Protein AF-0000000068683465 (afdb_homodimer)

InterPro domains:
  IPR002777 Prefoldin beta-like [PF01920] (22-127)
  IPR009053 Prefoldin [G3DSA:1.10.287.370] (13-127)
  IPR016661 Prefoldin, subunit 4 [PIRSF016477] (8-132)
  IPR016661 Prefoldin, subunit 4 [PTHR21100] (9-133)

Foldseek 3Di:
DPPPPPPPPPCPVPQDQDPVNVVLLVLLVVLLVVLVVLVVVLVVLVVVLVVLVVVLVVLVVVLVVCVVPPDDDDVVVVVVVSVVVNVVSVVVNVVSVVVSVVSVVSSVVSVVSNVVSVVVNCVRQPPVDDRDRPPD/DDPPPPCPVVCVVCLDDDPVLVVLLVVLVVLLVVLVVLVVVLVVLVVVLVVLVVVLVVLVVVVVVCVPPPDPDPVVVVVVVSVVVNVVSVVVNVVSVVVSVVSVVSSVVSVVSSVVSVVVNCVRQPPVDDRDNVPD

pLDDT: mean 81.42, std 19.18, range [23.55, 97.38]

Organism: Oncorhynchus mykiss (NCBI:txid8022)

Sequence (272 aa):
KMAAIVKKTVAVEDVNVTFEDQKKINTFARNTNRMTEFKDEIEGKKKSLQNLQDASDDLMMAEDDTLLVPYQIGDVFISHTQEETQEMLEAAKELLQQEIKDLEGKVSKIQHLLGDLKVQLYAKFGNNINLEADESKMAAIVKKTVAVEDVNVTFEDQKKINTFARNTNRMTEFKDEIEGKKKSLQNLQDASDDLMMAEDDTLLVPYQIGDVFISHTQEETQEMLEAAKELLQQEIKDLEGKVSKIQHLLGDLKVQLYAKFGNNINLEADES

Nearest PDB structures (foldseek):
  3na7-assembly1_A  TM=4.682E-01  e=5.750E-01  Helicobacter pylori NCTC 11638
  4a55-assembly1_B  TM=4.636E-01  e=1.759E+00  Homo sapiens
  8v8i-assembly2_D  TM=4.632E-01  e=2.327E+00  Homo sapiens
  3na7-assembly1_A  TM=4.984E-01  e=4.734E-01  Helicobacter pylori NCTC 11638
  6z6o-assembly1_C  TM=5.345E-01  e=1.054E+00  Saccharomyces cerevisiae S288C

Radius of gyration: 36.58 Å; Cα contacts (8 Å, |Δi|>4): 186; chains: 2; bounding box: 54×142×81 Å

Solvent-accessible surface area (backbone atoms only — not comparable to full-atom values): 15534 Å² total; per-residue (Å²): 135,78,80,75,72,73,72,74,68,73,66,71,72,73,74,81,76,45,72,69,51,53,49,52,53,51,50,43,54,54,49,54,53,49,41,53,50,46,52,54,32,42,52,33,46,52,52,17,50,50,25,46,51,52,19,53,54,31,49,58,58,27,50,66,60,54,68,72,48,84,66,74,84,74,52,62,66,49,52,55,49,50,54,51,38,50,52,39,50,52,54,37,47,53,51,52,52,50,52,45,50,52,46,51,52,53,43,51,55,47,52,54,52,47,50,54,50,50,55,56,50,44,72,74,47,44,89,78,57,85,81,85,68,82,78,120,145,77,93,80,77,79,70,78,68,70,70,68,76,72,73,82,76,48,69,70,52,53,51,51,52,51,50,46,57,54,48,56,54,50,41,53,50,47,52,55,33,43,53,32,46,53,54,19,49,51,24,46,50,51,18,52,54,28,50,57,58,29,51,66,60,54,70,73,44,90,59,66,84,74,52,60,66,50,53,55,49,50,54,50,38,50,51,40,50,52,53,36,48,54,53,50,52,49,51,46,50,52,48,52,53,53,43,52,56,47,54,53,54,48,51,54,50,51,56,59,49,42,72,76,43,43,86,76,56,83,82,81,64,81,77,119

Structure (mmCIF, N/CA/C/O backbone):
data_AF-0000000068683465-model_v1
#
loop_
_entity.id
_entity.type
_entity.pdbx_description
1 polymer 'Prefoldin subunit 4'
#
loop_
_atom_site.group_PDB
_atom_site.id
_atom_site.type_symbol
_atom_site.label_atom_id
_atom_site.label_alt_id
_atom_site.label_comp_id
_atom_site.label_asym_id
_atom_site.label_entity_id
_atom_site.label_seq_id
_atom_site.pdbx_PDB_ins_code
_atom_site.Cartn_x
_atom_site.Cartn_y
_atom_site.Cartn_z
_atom_site.occupancy
_atom_site.B_iso_or_equiv
_atom_site.auth_seq_id
_atom_site.auth_comp_id
_atom_site.auth_asym_id
_atom_site.auth_atom_id
_atom_site.pdbx_PDB_model_num
ATOM 1 N N . LYS A 1 1 ? 39.906 74.688 16.969 1 31.73 1 LYS A N 1
ATOM 2 C CA . LYS A 1 1 ? 38.562 74.562 16.422 1 31.73 1 LYS A CA 1
ATOM 3 C C . LYS A 1 1 ? 38.094 73.062 16.438 1 31.73 1 LYS A C 1
ATOM 5 O O . LYS A 1 1 ? 38.656 72.25 15.727 1 31.73 1 LYS A O 1
ATOM 10 N N . MET A 1 2 ? 37.781 72.438 17.594 1 27.78 2 MET A N 1
ATOM 11 C CA . MET A 1 2 ? 37.469 71.062 17.953 1 27.78 2 MET A CA 1
ATOM 12 C C . MET A 1 2 ? 36.25 70.562 17.219 1 27.78 2 MET A C 1
ATOM 14 O O . MET A 1 2 ? 35.219 71.188 17.219 1 27.78 2 MET A O 1
ATOM 18 N N . ALA A 1 3 ? 36.438 69.875 16.031 1 41.16 3 ALA A N 1
ATOM 19 C CA . ALA A 1 3 ? 35.344 69.25 15.289 1 41.16 3 ALA A CA 1
ATOM 20 C C . ALA A 1 3 ? 34.406 68.562 16.234 1 41.16 3 ALA A C 1
ATOM 22 O O . ALA A 1 3 ? 34.812 67.688 17.031 1 41.16 3 ALA A O 1
ATOM 23 N N . ALA A 1 4 ? 33.375 69.25 16.781 1 35.41 4 ALA A N 1
ATOM 24 C CA . ALA A 1 4 ? 32.281 68.688 17.516 1 35.41 4 ALA A CA 1
ATOM 25 C C . ALA A 1 4 ? 31.766 67.375 16.828 1 35.41 4 ALA A C 1
ATOM 27 O O . ALA A 1 4 ? 31.297 67.438 15.695 1 35.41 4 ALA A O 1
ATOM 28 N N . ILE A 1 5 ? 32.438 66.25 16.875 1 40.22 5 ILE A N 1
ATOM 29 C CA . ILE A 1 5 ? 31.891 65 16.5 1 40.22 5 ILE A CA 1
ATOM 30 C C . ILE A 1 5 ? 30.453 64.812 16.969 1 40.22 5 ILE A C 1
ATOM 32 O O . ILE A 1 5 ? 30.188 64.812 18.172 1 40.22 5 ILE A O 1
ATOM 36 N N . VAL A 1 6 ? 29.516 65.562 16.438 1 37.75 6 VAL A N 1
ATOM 37 C CA . VAL A 1 6 ? 28.109 65.312 16.641 1 37.75 6 VAL A CA 1
ATOM 38 C C . VAL A 1 6 ? 27.859 63.781 16.688 1 37.75 6 VAL A C 1
ATOM 40 O O . VAL A 1 6 ? 28.094 63.094 15.695 1 37.75 6 VAL A O 1
ATOM 43 N N . LYS A 1 7 ? 28.297 63.125 17.734 1 40.66 7 LYS A N 1
ATOM 44 C CA . LYS A 1 7 ? 27.828 61.781 18.031 1 40.66 7 LYS A CA 1
ATOM 45 C C . LYS A 1 7 ? 26.359 61.594 17.609 1 40.66 7 LYS A C 1
ATOM 47 O O . LYS A 1 7 ? 25.469 62.281 18.125 1 40.66 7 LYS A O 1
ATOM 52 N N . LYS A 1 8 ? 26.094 61.5 16.266 1 41.34 8 LYS A N 1
ATOM 53 C CA . LYS A 1 8 ? 24.812 60.938 15.852 1 41.34 8 LYS A CA 1
ATOM 54 C C . LYS A 1 8 ? 24.344 59.875 16.844 1 41.34 8 LYS A C 1
ATOM 56 O O . LYS A 1 8 ? 24.984 58.812 16.984 1 41.34 8 LYS A O 1
ATOM 61 N N . THR A 1 9 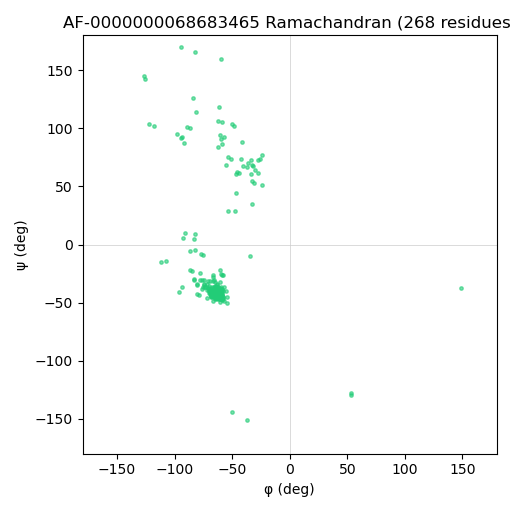? 23.984 60.25 18.047 1 39.72 9 THR A N 1
ATOM 62 C CA . THR A 1 9 ? 23.266 59.312 18.906 1 39.72 9 THR A CA 1
ATOM 63 C C . THR A 1 9 ? 22.297 58.469 18.078 1 39.72 9 THR A C 1
ATOM 65 O O . THR A 1 9 ? 21.391 58.969 17.438 1 39.72 9 THR A O 1
ATOM 68 N N . VAL A 1 10 ? 22.703 57.594 17.188 1 41.78 10 VAL A N 1
ATOM 69 C CA . VAL A 1 10 ? 21.797 56.594 16.672 1 41.78 10 VAL A CA 1
ATOM 70 C C . VAL A 1 10 ? 20.703 56.281 17.703 1 41.78 10 VAL A C 1
ATOM 72 O O . VAL A 1 10 ? 21 55.906 18.828 1 41.78 10 VAL A O 1
ATOM 75 N N . ALA A 1 11 ? 19.766 57.25 17.859 1 43.31 11 ALA A N 1
ATOM 76 C CA . ALA A 1 11 ? 18.594 57.094 18.719 1 43.31 11 ALA A CA 1
ATOM 77 C C . ALA A 1 11 ? 18.188 55.625 18.844 1 43.31 11 ALA A C 1
ATOM 79 O O . ALA A 1 11 ? 17.953 54.969 17.828 1 43.31 11 ALA A O 1
ATOM 80 N N . VAL A 1 12 ? 18.938 54.75 19.344 1 48.78 12 VAL A N 1
ATOM 81 C CA . VAL A 1 12 ? 18.312 53.531 19.797 1 48.78 12 VAL A CA 1
ATOM 82 C C . VAL A 1 12 ? 16.844 53.781 20.109 1 48.78 12 VAL A C 1
ATOM 84 O O . VAL A 1 12 ? 16.531 54.5 21.078 1 48.78 12 VAL A O 1
ATOM 87 N N . GLU A 1 13 ? 16.062 54.406 19.141 1 50.78 13 GLU A N 1
ATOM 88 C CA . GLU A 1 13 ? 14.625 54.562 19.375 1 50.78 13 GLU A CA 1
ATOM 89 C C . GLU A 1 13 ? 14.117 53.469 20.328 1 50.78 13 GLU A C 1
ATOM 91 O O . GLU A 1 13 ? 14.219 52.281 20.031 1 50.78 13 GLU A O 1
ATOM 96 N N . ASP A 1 14 ? 14.344 53.469 21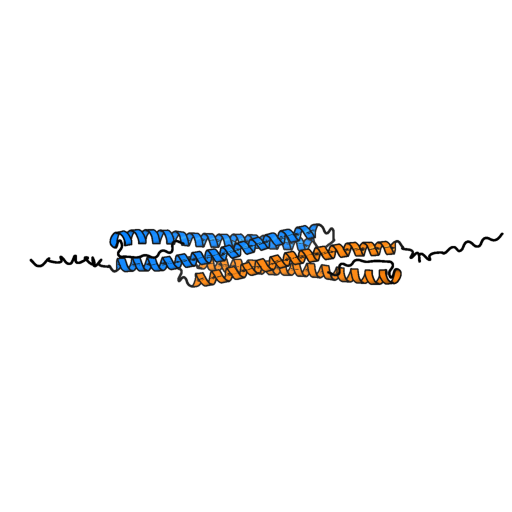.484 1 58.88 14 ASP A N 1
ATOM 97 C CA . ASP A 1 14 ? 13.805 52.656 22.578 1 58.88 14 ASP A CA 1
ATOM 98 C C . ASP A 1 14 ? 12.336 52.312 22.328 1 58.88 14 ASP A C 1
ATOM 100 O O . ASP A 1 14 ? 11.461 53.188 22.5 1 58.88 14 ASP A O 1
ATOM 104 N N . VAL A 1 15 ? 12 51.625 21.266 1 71.81 15 VAL A N 1
ATOM 105 C CA . VAL A 1 15 ? 10.617 51.25 21.047 1 71.81 15 VAL A CA 1
ATOM 106 C C . VAL A 1 15 ? 10.031 50.625 22.312 1 71.81 15 VAL A C 1
ATOM 108 O O . VAL A 1 15 ? 10.617 49.719 22.891 1 71.81 15 VAL A O 1
ATOM 111 N N . ASN A 1 16 ? 9.273 51.344 23.031 1 82.88 16 ASN A N 1
ATOM 112 C CA . ASN A 1 16 ? 8.578 50.844 24.219 1 82.88 16 ASN A CA 1
ATOM 113 C C . ASN A 1 16 ? 7.66 49.688 23.875 1 82.88 16 ASN A C 1
ATOM 115 O O . ASN A 1 16 ? 6.691 49.844 23.141 1 82.88 16 ASN A O 1
ATOM 119 N N . VAL A 1 17 ? 8.07 48.5 24.234 1 86.19 17 VAL A N 1
ATOM 120 C CA . VAL A 1 17 ? 7.297 47.281 24.031 1 86.19 17 VAL A CA 1
ATOM 121 C C . VAL A 1 17 ? 6.262 47.156 25.156 1 86.19 17 VAL A C 1
ATOM 123 O O . VAL A 1 17 ? 6.617 47.031 26.328 1 86.19 17 VAL A O 1
ATOM 126 N N . THR A 1 18 ? 5.012 47.25 24.75 1 92.81 18 THR A N 1
ATOM 127 C CA . THR A 1 18 ? 3.926 47.094 25.719 1 92.81 18 THR A CA 1
ATOM 128 C C . THR A 1 18 ? 3.623 45.625 25.969 1 92.81 18 THR A C 1
ATOM 130 O O . THR A 1 18 ? 4.133 44.75 25.281 1 92.81 18 THR A O 1
ATOM 133 N N . PHE A 1 19 ? 2.914 45.406 26.969 1 93.12 19 PHE A N 1
ATOM 134 C CA . PHE A 1 19 ? 2.453 44.062 27.281 1 93.12 19 PHE A CA 1
ATOM 135 C C . PHE A 1 19 ? 1.702 43.469 26.094 1 93.12 19 PHE A C 1
ATOM 137 O O . PHE A 1 19 ? 1.886 42.281 25.766 1 93.12 19 PHE A O 1
ATOM 144 N N . GLU A 1 20 ? 0.919 44.281 25.453 1 94.56 20 GLU A N 1
ATOM 145 C CA . GLU A 1 20 ? 0.131 43.875 24.297 1 94.56 20 GLU A CA 1
ATOM 146 C C . GLU A 1 20 ? 1.03 43.469 23.125 1 94.56 20 GLU A C 1
ATOM 148 O O . GLU A 1 20 ? 0.734 42.531 22.406 1 94.56 20 GLU A O 1
ATOM 153 N N . ASP A 1 21 ? 2.133 44.188 23.016 1 94.19 21 ASP A N 1
ATOM 154 C CA . ASP A 1 21 ? 3.072 43.875 21.938 1 94.19 21 ASP A CA 1
ATOM 155 C C . ASP A 1 21 ? 3.754 42.5 22.188 1 94.19 21 ASP A C 1
ATOM 157 O O . ASP A 1 21 ? 3.854 41.688 21.266 1 94.19 21 ASP A O 1
ATOM 161 N N . GLN A 1 22 ? 4.172 42.281 23.406 1 93.81 22 GLN A N 1
ATOM 162 C CA . GLN A 1 22 ? 4.809 41.031 23.781 1 93.81 22 GLN A CA 1
ATOM 163 C C . GLN A 1 22 ? 3.867 39.844 23.547 1 93.81 22 GLN A C 1
ATOM 165 O O . GLN A 1 22 ? 4.293 38.781 23.094 1 93.81 22 GLN A O 1
ATOM 170 N N . LYS A 1 23 ? 2.652 40.094 23.875 1 95.19 23 LYS A N 1
ATOM 171 C CA . LYS A 1 23 ? 1.646 39.031 23.672 1 95.19 23 LYS A CA 1
ATOM 172 C C . LYS A 1 23 ? 1.508 38.688 22.188 1 95.19 23 LYS A C 1
ATOM 174 O O . LYS A 1 23 ? 1.449 37.5 21.828 1 95.19 23 LYS A O 1
ATOM 179 N N . LYS A 1 24 ? 1.485 39.656 21.312 1 95.12 24 LYS A N 1
ATOM 180 C CA . LYS A 1 24 ? 1.371 39.438 19.875 1 95.12 24 LYS A CA 1
ATOM 181 C C . LYS A 1 24 ? 2.586 38.688 19.328 1 95.12 24 LYS A C 1
ATOM 183 O O . LYS A 1 24 ? 2.443 37.75 18.531 1 95.12 24 LYS A O 1
ATOM 188 N N . ILE A 1 25 ? 3.709 39 19.766 1 93.5 25 ILE A N 1
ATOM 189 C CA . ILE A 1 25 ? 4.941 38.344 19.312 1 93.5 25 ILE A CA 1
ATOM 190 C C . ILE A 1 25 ? 4.945 36.875 19.75 1 93.5 25 ILE A C 1
ATOM 192 O O . ILE A 1 25 ? 5.277 36 18.953 1 93.5 25 ILE A O 1
ATOM 196 N N . ASN A 1 26 ? 4.512 36.688 21.031 1 92.38 26 ASN A N 1
ATOM 197 C CA . ASN A 1 26 ? 4.445 35.312 21.516 1 92.38 26 ASN A CA 1
ATOM 198 C C . ASN A 1 26 ? 3.432 34.469 20.734 1 92.38 26 ASN A C 1
ATOM 200 O O . ASN A 1 26 ? 3.686 33.312 20.422 1 92.38 26 ASN A O 1
ATOM 204 N N . THR A 1 27 ? 2.395 35.031 20.469 1 93.75 27 THR A N 1
ATOM 205 C CA . THR A 1 27 ? 1.363 34.344 19.688 1 93.75 27 THR A CA 1
ATOM 206 C C . THR A 1 27 ? 1.877 34 18.281 1 93.75 27 THR A C 1
ATOM 208 O O . THR A 1 27 ? 1.612 32.938 17.766 1 93.75 27 THR A O 1
ATOM 211 N N . PHE A 1 28 ? 2.584 34.906 17.75 1 95.19 28 PHE A N 1
ATOM 212 C CA . PHE A 1 28 ? 3.186 34.656 16.438 1 95.19 28 PHE A CA 1
ATOM 213 C C . PHE A 1 28 ? 4.129 33.469 16.469 1 95.19 28 PHE A C 1
ATOM 215 O O . PHE A 1 28 ? 4.008 32.562 15.656 1 95.19 28 PHE A O 1
ATOM 222 N N . ALA A 1 29 ? 4.953 33.469 17.375 1 91.38 29 ALA A N 1
ATOM 223 C CA . ALA A 1 29 ? 5.941 32.406 17.5 1 91.38 29 ALA A CA 1
ATOM 224 C C . ALA A 1 29 ? 5.27 31.047 17.688 1 91.38 29 ALA A C 1
ATOM 226 O O . ALA A 1 29 ? 5.609 30.078 17.016 1 91.38 29 ALA A O 1
ATOM 227 N N . ARG A 1 30 ? 4.273 30.969 18.5 1 91.06 30 ARG A N 1
ATOM 228 C CA . ARG A 1 30 ? 3.576 29.719 18.797 1 91.06 30 ARG A CA 1
ATOM 229 C C . ARG A 1 30 ? 2.85 29.188 17.578 1 91.06 30 ARG A C 1
ATOM 231 O O . ARG A 1 30 ? 2.908 28 17.281 1 91.06 30 ARG A O 1
ATOM 238 N N . ASN A 1 31 ? 2.24 30.062 16.922 1 92.19 31 ASN A N 1
ATOM 239 C CA . ASN A 1 31 ? 1.461 29.625 15.766 1 92.19 31 ASN A CA 1
ATOM 240 C C . ASN A 1 31 ? 2.361 29.266 14.586 1 92.19 31 ASN A C 1
ATOM 242 O O . ASN A 1 31 ? 2.025 28.375 13.797 1 92.19 31 ASN A O 1
ATOM 246 N N . THR A 1 32 ? 3.516 29.922 14.469 1 92.25 32 THR A N 1
ATOM 247 C CA . THR A 1 32 ? 4.492 29.5 13.469 1 92.25 32 THR A CA 1
ATOM 248 C C . THR A 1 32 ? 4.926 28.062 13.703 1 92.25 32 THR A C 1
ATOM 250 O O . THR A 1 32 ? 4.984 27.266 12.766 1 92.25 32 THR A O 1
ATOM 253 N N . ASN A 1 33 ? 5.141 27.734 14.898 1 89.19 33 ASN A N 1
ATOM 254 C CA . ASN A 1 33 ? 5.52 26.375 15.25 1 89.19 33 ASN A CA 1
ATOM 255 C C . ASN A 1 33 ? 4.391 25.391 14.969 1 89.19 33 ASN A C 1
ATOM 257 O O . ASN A 1 33 ? 4.621 24.312 14.414 1 89.19 33 ASN A O 1
ATOM 261 N N . ARG A 1 34 ? 3.203 25.781 15.281 1 89.19 34 ARG A N 1
ATOM 262 C CA . ARG A 1 34 ? 2.041 24.922 15.055 1 89.19 34 ARG A CA 1
ATOM 263 C C . ARG A 1 34 ? 1.823 24.672 13.57 1 89.19 34 ARG A C 1
ATOM 265 O O . ARG A 1 34 ? 1.533 23.547 13.164 1 89.19 34 ARG A O 1
ATOM 272 N N . MET A 1 35 ? 1.95 25.656 12.836 1 91.12 35 MET A N 1
ATOM 273 C CA . MET A 1 35 ? 1.807 25.531 11.391 1 91.12 35 MET A CA 1
ATOM 274 C C . MET A 1 35 ? 2.803 24.516 10.828 1 91.12 35 MET A C 1
ATOM 276 O O . MET A 1 35 ? 2.441 23.672 10.008 1 91.12 35 MET A O 1
ATOM 280 N N . THR A 1 36 ? 4.082 24.609 11.25 1 91.81 36 THR A N 1
ATOM 281 C CA . THR A 1 36 ? 5.121 23.688 10.805 1 91.81 36 THR A CA 1
ATOM 282 C C . THR A 1 36 ? 4.766 22.25 11.172 1 91.81 36 THR A C 1
ATOM 284 O O . THR A 1 36 ? 4.945 21.344 10.367 1 91.81 36 THR A O 1
ATOM 287 N N . GLU A 1 37 ? 4.246 22.078 12.328 1 88.31 37 GLU A N 1
ATOM 288 C CA . GLU A 1 37 ? 3.838 20.75 12.781 1 88.31 37 GLU A CA 1
ATOM 289 C C . GLU A 1 37 ? 2.732 20.172 11.898 1 88.31 37 GLU A C 1
ATOM 291 O O . GLU A 1 37 ? 2.793 19.016 11.492 1 88.31 37 GLU A O 1
ATOM 296 N N . PHE A 1 38 ? 1.712 20.938 11.547 1 89.19 38 PHE A N 1
ATOM 297 C CA . PHE A 1 38 ? 0.612 20.484 10.711 1 89.19 38 PHE A CA 1
ATOM 298 C C . PHE A 1 38 ? 1.101 20.172 9.297 1 89.19 38 PHE A C 1
ATOM 300 O O . PHE A 1 38 ? 0.664 19.188 8.688 1 89.19 38 PHE A O 1
ATOM 307 N N . LYS A 1 39 ? 2.021 20.938 8.828 1 92.38 39 LYS A N 1
ATOM 308 C CA . LYS A 1 39 ? 2.564 20.688 7.5 1 92.38 39 LYS A CA 1
ATOM 309 C C . LYS A 1 39 ? 3.318 19.359 7.457 1 92.38 39 LYS A C 1
ATOM 311 O O . LYS A 1 39 ? 3.201 18.609 6.492 1 92.38 39 LYS A O 1
ATOM 316 N N . ASP A 1 40 ? 4.078 19.109 8.5 1 91.88 40 ASP A N 1
ATOM 317 C CA . ASP A 1 40 ? 4.781 17.828 8.586 1 91.88 40 ASP A CA 1
ATOM 318 C C . ASP A 1 40 ? 3.797 16.672 8.641 1 91.88 40 ASP A C 1
ATOM 320 O O . ASP A 1 40 ? 4.016 15.633 8 1 91.88 40 ASP A O 1
ATOM 324 N N . GLU A 1 41 ? 2.766 16.812 9.383 1 89.75 41 GLU A N 1
ATOM 325 C CA . GLU A 1 41 ? 1.736 15.789 9.469 1 89.75 41 GLU A CA 1
ATOM 326 C C . GLU A 1 41 ? 1.088 15.539 8.102 1 89.75 41 GLU A C 1
ATOM 328 O O . GLU A 1 41 ? 0.87 14.391 7.715 1 89.75 41 GLU A O 1
ATOM 333 N N . ILE A 1 42 ? 0.773 16.5 7.418 1 93.12 42 ILE A N 1
ATOM 334 C CA . ILE A 1 42 ? 0.18 16.406 6.086 1 93.12 42 ILE A CA 1
ATOM 335 C C . ILE A 1 42 ? 1.11 15.617 5.164 1 93.12 42 ILE A C 1
ATOM 337 O O . ILE A 1 42 ? 0.665 14.734 4.43 1 93.12 42 ILE A O 1
ATOM 341 N N . GLU A 1 43 ? 2.381 15.945 5.246 1 93.75 43 GLU A N 1
ATOM 342 C CA . GLU A 1 43 ? 3.338 15.234 4.402 1 93.75 43 GLU A CA 1
ATOM 343 C C . GLU A 1 43 ? 3.346 13.742 4.715 1 93.75 43 GLU A C 1
ATOM 345 O O . GLU A 1 43 ? 3.367 12.906 3.803 1 93.75 43 GLU A O 1
ATOM 350 N N . GLY A 1 44 ? 3.373 13.359 5.953 1 92.56 44 GLY A N 1
ATOM 351 C CA . GLY A 1 44 ? 3.285 11.961 6.332 1 92.56 44 GLY A CA 1
ATOM 352 C C . GLY A 1 44 ? 2.021 11.289 5.836 1 92.56 44 GLY A C 1
ATOM 353 O O . GLY A 1 44 ? 2.072 10.172 5.316 1 92.56 44 GLY A O 1
ATOM 354 N N . LYS A 1 45 ? 0.904 11.93 5.867 1 92.5 45 LYS A N 1
ATOM 355 C CA . LYS A 1 45 ? -0.369 11.375 5.422 1 92.5 45 LYS A CA 1
ATOM 356 C C . LYS A 1 45 ? -0.416 11.258 3.902 1 92.5 45 LYS A C 1
ATOM 358 O O . LYS A 1 45 ? -1.011 10.32 3.363 1 92.5 45 LYS A O 1
ATOM 363 N N . LYS A 1 46 ? 0.185 12.156 3.23 1 96.31 46 LYS A N 1
ATOM 364 C CA . LYS A 1 46 ? 0.268 12.062 1.775 1 96.31 46 LYS A CA 1
ATOM 365 C C . LYS A 1 46 ? 1.084 10.844 1.349 1 96.31 46 LYS A C 1
ATOM 367 O O . LYS A 1 46 ? 0.738 10.172 0.378 1 96.31 46 LYS A O 1
ATOM 372 N N . LYS A 1 47 ? 2.107 10.656 2.086 1 95.56 47 LYS A N 1
ATOM 373 C CA . LYS A 1 47 ? 2.871 9.438 1.821 1 95.56 47 LYS A CA 1
ATOM 374 C C . LYS A 1 47 ? 2.025 8.195 2.072 1 95.56 47 LYS A C 1
ATOM 376 O O . LYS A 1 47 ? 2.049 7.254 1.277 1 95.56 47 LYS A O 1
ATOM 381 N N . SER A 1 48 ? 1.287 8.094 3.082 1 94.75 48 SER A N 1
ATOM 382 C CA . SER A 1 48 ? 0.392 6.98 3.377 1 94.75 48 SER A CA 1
ATOM 383 C C . SER A 1 48 ? -0.654 6.805 2.281 1 94.75 48 SER A C 1
ATOM 385 O O . SER A 1 48 ? -0.951 5.684 1.871 1 94.75 48 SER A O 1
ATOM 387 N N . LEU A 1 49 ? -1.193 7.828 1.83 1 96.56 49 LEU A N 1
ATOM 388 C CA . LEU A 1 49 ? -2.182 7.801 0.757 1 96.56 49 LEU A CA 1
ATOM 389 C C . LEU A 1 49 ? -1.596 7.184 -0.507 1 96.56 49 LEU A C 1
ATOM 391 O O . LEU A 1 49 ? -2.26 6.398 -1.184 1 96.56 49 L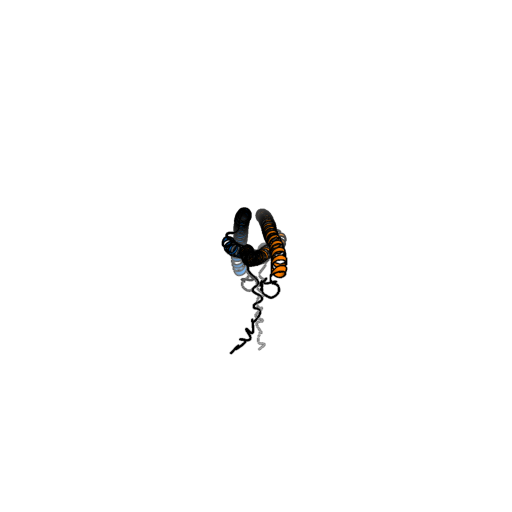EU A O 1
ATOM 395 N N . GLN A 1 50 ? -0.427 7.539 -0.772 1 97.38 50 GLN A N 1
ATOM 396 C CA . GLN A 1 50 ? 0.252 6.949 -1.921 1 97.38 50 GLN A CA 1
ATOM 397 C C . GLN A 1 50 ? 0.434 5.445 -1.739 1 97.38 50 GLN A C 1
ATOM 399 O O . GLN A 1 50 ? 0.25 4.672 -2.684 1 97.38 50 GLN A O 1
ATOM 404 N N . ASN A 1 51 ? 0.803 5.07 -0.592 1 96.19 51 ASN A N 1
ATOM 405 C CA . ASN A 1 51 ? 0.954 3.648 -0.311 1 96.19 51 ASN A CA 1
ATOM 406 C C . ASN A 1 51 ? -0.367 2.902 -0.476 1 96.19 51 ASN A C 1
ATOM 408 O O . ASN A 1 51 ? -0.389 1.772 -0.968 1 96.19 51 ASN A O 1
ATOM 412 N N . LEU A 1 52 ? -1.417 3.463 -0.058 1 95.75 52 LEU A N 1
ATOM 413 C CA . LEU A 1 52 ? -2.742 2.883 -0.251 1 95.75 52 LEU A CA 1
ATOM 414 C C . LEU A 1 52 ? -3.072 2.766 -1.735 1 95.75 52 LEU A C 1
ATOM 416 O O . LEU A 1 52 ? -3.623 1.753 -2.174 1 95.75 52 LEU A O 1
ATOM 420 N N . GLN A 1 53 ? -2.771 3.697 -2.508 1 96.12 53 GLN A N 1
ATOM 421 C CA . GLN A 1 53 ? -2.98 3.652 -3.951 1 96.12 53 GLN A CA 1
ATOM 422 C C . GLN A 1 53 ? -2.162 2.535 -4.59 1 96.12 53 GLN A C 1
ATOM 424 O O . GLN A 1 53 ? -2.658 1.808 -5.453 1 96.12 53 GLN A O 1
ATOM 429 N N . ASP A 1 54 ? -0.965 2.473 -4.203 1 96.44 54 ASP A N 1
ATOM 430 C CA . ASP A 1 54 ? -0.106 1.413 -4.727 1 96.44 54 ASP A CA 1
ATOM 431 C C . ASP A 1 54 ? -0.677 0.034 -4.402 1 96.44 54 ASP A C 1
ATOM 433 O O . ASP A 1 54 ? -0.652 -0.867 -5.246 1 96.44 54 ASP A O 1
ATOM 437 N N . ALA A 1 55 ? -1.121 -0.114 -3.213 1 94.44 55 ALA A N 1
ATOM 438 C CA . ALA A 1 55 ? -1.733 -1.381 -2.82 1 94.44 55 ALA A CA 1
ATOM 439 C C . ALA A 1 55 ? -2.939 -1.702 -3.697 1 94.44 55 ALA A C 1
ATOM 441 O O . ALA A 1 55 ? -3.1 -2.836 -4.156 1 94.44 55 ALA A O 1
ATOM 442 N N . SER A 1 56 ? -3.814 -0.794 -3.924 1 93.25 56 SER A N 1
ATOM 443 C CA . SER A 1 56 ? -4.988 -0.969 -4.773 1 93.25 56 SER A CA 1
ATOM 444 C C . SER A 1 56 ? -4.586 -1.35 -6.195 1 93.25 56 SER A C 1
ATOM 446 O O . SER A 1 56 ? -5.188 -2.24 -6.801 1 93.25 56 SER A O 1
ATOM 448 N N . ASP A 1 57 ? -3.588 -0.753 -6.805 1 92.94 57 ASP A N 1
ATOM 449 C CA . ASP A 1 57 ? -3.113 -1.039 -8.156 1 92.94 57 ASP A CA 1
ATOM 450 C C . ASP A 1 57 ? -2.553 -2.455 -8.25 1 92.94 57 ASP A C 1
ATOM 452 O O . ASP A 1 57 ? -2.791 -3.158 -9.234 1 92.94 57 ASP A O 1
ATOM 456 N N . ASP A 1 58 ? -1.898 -2.828 -7.242 1 91.69 58 ASP A N 1
ATOM 457 C CA . ASP A 1 58 ? -1.332 -4.172 -7.238 1 91.69 58 ASP A CA 1
ATOM 458 C C . ASP A 1 58 ? -2.43 -5.23 -7.156 1 91.69 58 ASP A C 1
ATOM 460 O O . ASP A 1 58 ? -2.342 -6.273 -7.809 1 91.69 58 ASP A O 1
ATOM 464 N N . LEU A 1 59 ? -3.398 -5.039 -6.363 1 88.56 59 LEU A N 1
ATOM 465 C CA . LEU A 1 59 ? -4.523 -5.961 -6.234 1 88.56 59 LEU A CA 1
ATOM 466 C C . LEU A 1 59 ? -5.254 -6.117 -7.562 1 88.56 59 LEU A C 1
ATOM 468 O O . LEU A 1 59 ? -5.672 -7.219 -7.922 1 88.56 59 LEU A O 1
ATOM 472 N N . MET A 1 60 ? -5.414 -5.051 -8.367 1 86.38 60 MET A N 1
ATOM 473 C CA . MET A 1 60 ? -6.082 -5.074 -9.664 1 86.38 60 MET A CA 1
ATOM 474 C C . MET A 1 60 ? -5.258 -5.855 -10.68 1 86.38 60 MET A C 1
ATOM 476 O O . MET A 1 60 ? -5.812 -6.574 -11.516 1 86.38 60 MET A O 1
ATOM 480 N N . MET A 1 61 ? -4.043 -5.891 -10.648 1 83 61 MET A N 1
ATOM 481 C CA . MET A 1 61 ? -3.16 -6.621 -11.555 1 83 61 MET A CA 1
ATOM 482 C C . MET A 1 61 ? -3.186 -8.117 -11.242 1 83 61 MET A C 1
ATOM 484 O O . MET A 1 61 ? -3.176 -8.945 -12.156 1 83 61 MET A O 1
ATOM 488 N N . ALA A 1 62 ? -3.287 -8.484 -9.969 1 78.44 62 ALA A N 1
ATOM 489 C CA . ALA A 1 62 ? -3.336 -9.883 -9.547 1 78.44 62 ALA A CA 1
ATOM 490 C C . ALA A 1 62 ? -4.645 -10.539 -9.977 1 78.44 62 ALA A C 1
ATOM 492 O O . ALA A 1 62 ? -4.664 -11.727 -10.328 1 78.44 62 ALA A O 1
ATOM 493 N N . GLU A 1 63 ? -5.766 -9.977 -9.953 1 72.5 63 GLU A N 1
ATOM 494 C CA . GLU A 1 63 ? -7.062 -10.492 -10.375 1 72.5 63 GLU A CA 1
ATOM 495 C C . GLU A 1 63 ? -7.07 -10.797 -11.867 1 72.5 63 GLU A C 1
ATOM 497 O O . GLU A 1 63 ? -7.609 -11.82 -12.297 1 72.5 63 GLU A O 1
ATOM 502 N N . ASP A 1 64 ? -6.652 -10.07 -12.703 1 68.81 64 ASP A N 1
ATOM 503 C CA . ASP A 1 64 ? -6.633 -10.258 -14.156 1 68.81 64 ASP A CA 1
ATOM 504 C C . ASP A 1 64 ? -5.871 -11.523 -14.531 1 68.81 64 ASP A C 1
ATOM 506 O O . ASP A 1 64 ? -6.266 -12.242 -15.453 1 68.81 64 ASP A O 1
ATOM 510 N N . ASP A 1 65 ? -5.023 -11.914 -13.781 1 63.94 65 ASP A N 1
ATOM 511 C CA . ASP A 1 65 ? -4.227 -13.102 -14.07 1 63.94 65 ASP A CA 1
ATOM 512 C C . ASP A 1 65 ? -4.965 -14.375 -13.672 1 63.94 65 ASP A C 1
ATOM 514 O O . ASP A 1 65 ? -4.832 -15.414 -14.328 1 63.94 65 ASP A O 1
ATOM 518 N N . THR A 1 66 ? -5.77 -14.336 -12.703 1 62.91 66 THR A N 1
ATOM 519 C CA . THR A 1 66 ? -6.504 -15.5 -12.211 1 62.91 66 THR A CA 1
ATOM 520 C C . THR A 1 66 ? -7.723 -15.781 -13.086 1 62.91 66 THR A C 1
ATOM 522 O O . THR A 1 66 ? -8.195 -16.922 -13.156 1 62.91 66 THR A O 1
ATOM 525 N N . LEU A 1 67 ? -8.383 -14.828 -13.617 1 59.72 67 LEU A N 1
ATOM 526 C CA . LEU A 1 67 ? -9.57 -14.992 -14.453 1 59.72 67 LEU A CA 1
ATOM 527 C C . LEU A 1 67 ? -9.25 -15.828 -15.688 1 59.72 67 LEU A C 1
ATOM 529 O O . LEU A 1 67 ? -10.141 -16.453 -16.266 1 59.72 67 LEU A O 1
ATOM 533 N N . LEU A 1 68 ? -8.094 -15.898 -16.172 1 53.34 68 LEU A N 1
ATOM 534 C CA . LEU A 1 68 ? -7.727 -16.688 -17.344 1 53.34 68 LEU A CA 1
ATOM 535 C C . LEU A 1 68 ? -7.664 -18.172 -17 1 53.34 68 LEU A C 1
ATOM 537 O O . LEU A 1 68 ? -7.422 -19 -17.875 1 53.34 68 LEU A O 1
ATOM 541 N N . VAL A 1 69 ? -7.766 -18.391 -15.773 1 54.78 69 VAL A N 1
ATOM 542 C CA . VAL A 1 69 ? -7.684 -19.812 -15.43 1 54.78 69 VAL A CA 1
ATOM 543 C C . VAL A 1 69 ? -9.086 -20.422 -15.406 1 54.78 69 VAL A C 1
ATOM 545 O O . VAL A 1 69 ? -9.945 -19.969 -14.648 1 54.78 69 VAL A O 1
ATOM 548 N N . PRO A 1 70 ? -9.594 -20.922 -16.641 1 49.47 70 PRO A N 1
ATOM 549 C CA . PRO A 1 70 ? -10.883 -21.625 -16.641 1 49.47 70 PRO A CA 1
ATOM 550 C C . PRO A 1 70 ? -11.109 -22.438 -15.375 1 49.47 70 PRO A C 1
ATOM 552 O O . PRO A 1 70 ? -12.031 -23.266 -15.328 1 49.47 70 PRO A O 1
ATOM 555 N N . TYR A 1 71 ? -10.148 -22.562 -14.609 1 47.19 71 TYR A N 1
ATOM 556 C CA . TYR A 1 71 ? -10.312 -23.625 -13.625 1 47.19 71 TYR A CA 1
ATOM 557 C C . TYR A 1 71 ? -11.539 -23.375 -12.758 1 47.19 71 TYR A C 1
ATOM 559 O O . TYR A 1 71 ? -11.977 -22.234 -12.609 1 47.19 71 TYR A O 1
ATOM 567 N N . GLN A 1 72 ? -12.047 -24.406 -12.133 1 48.5 72 GLN A N 1
ATOM 568 C CA . GLN A 1 72 ? -13.234 -24.812 -11.383 1 48.5 72 GLN A CA 1
ATOM 569 C C . GLN A 1 72 ? -13.562 -23.812 -10.281 1 48.5 72 GLN A C 1
ATOM 571 O O . GLN A 1 72 ? -12.805 -22.859 -10.047 1 48.5 72 GLN A O 1
ATOM 576 N N . ILE A 1 73 ? -14.039 -24.391 -9.18 1 51.38 73 ILE A N 1
ATOM 577 C CA . ILE A 1 73 ? -14.945 -24.172 -8.062 1 51.38 73 ILE A CA 1
ATOM 578 C C . ILE A 1 73 ? -14.422 -23.031 -7.184 1 51.38 73 ILE A C 1
ATOM 580 O O . ILE A 1 73 ? -15.195 -22.203 -6.711 1 51.38 73 ILE A O 1
ATOM 584 N N . GLY A 1 74 ? -13.203 -22.875 -6.879 1 56.31 74 GLY A N 1
ATOM 585 C CA . GLY A 1 74 ? -12.789 -22.047 -5.762 1 56.31 74 GLY A CA 1
ATOM 586 C C . GLY A 1 74 ? -12.523 -20.609 -6.152 1 56.31 74 GLY A C 1
ATOM 587 O O . GLY A 1 74 ? -11.984 -19.828 -5.367 1 56.31 74 GLY A O 1
ATOM 588 N N . ASP A 1 75 ? -12.844 -20.203 -7.316 1 64.19 75 ASP A N 1
ATOM 589 C CA . ASP A 1 75 ? -12.492 -18.859 -7.773 1 64.19 75 ASP A CA 1
ATOM 590 C C . ASP A 1 75 ? -13.547 -17.828 -7.355 1 64.19 75 ASP A C 1
ATOM 592 O O . ASP A 1 75 ? -13.234 -16.656 -7.148 1 64.19 75 ASP A O 1
ATOM 596 N N . VAL A 1 76 ? -14.758 -18.234 -7.078 1 71.31 76 VAL A N 1
ATOM 597 C CA . VAL A 1 76 ? -15.805 -17.281 -6.734 1 71.31 76 VAL A CA 1
ATOM 598 C C . VAL A 1 76 ? -15.516 -16.672 -5.367 1 71.31 76 VAL A C 1
ATOM 600 O O . VAL A 1 76 ? -15.602 -15.453 -5.195 1 71.31 76 VAL A O 1
ATOM 603 N N . PHE A 1 77 ? -15.07 -17.344 -4.406 1 72 77 PHE A N 1
ATOM 604 C CA . PHE A 1 77 ? -14.75 -16.828 -3.08 1 72 77 PHE A CA 1
ATOM 605 C C . PHE A 1 77 ? -13.562 -15.875 -3.139 1 72 77 PHE A C 1
ATOM 607 O O . PHE A 1 77 ? -13.57 -14.836 -2.475 1 72 77 PHE A O 1
ATOM 614 N N . ILE A 1 78 ? -12.781 -16.047 -4.055 1 76.44 78 ILE A N 1
ATOM 615 C CA . ILE A 1 78 ? -11.594 -15.203 -4.152 1 76.44 78 ILE A CA 1
ATOM 616 C C . ILE A 1 78 ? -11.961 -13.859 -4.773 1 76.44 78 ILE A C 1
ATOM 618 O O . ILE A 1 78 ? -11.523 -12.805 -4.301 1 76.44 78 ILE A O 1
ATOM 622 N N . SER A 1 79 ? -12.82 -13.984 -5.832 1 79.06 79 SER A N 1
ATOM 623 C CA . SER A 1 79 ? -13.234 -12.75 -6.484 1 79.06 79 SER A CA 1
ATOM 624 C C . SER A 1 79 ? -13.984 -11.836 -5.516 1 79.06 79 SER A C 1
ATOM 626 O O . SER A 1 79 ? -13.703 -10.641 -5.445 1 79.06 79 SER A O 1
ATOM 628 N N . HIS A 1 80 ? -14.852 -12.367 -4.684 1 81.75 80 HIS A N 1
ATOM 629 C CA . HIS A 1 80 ? -15.602 -11.602 -3.691 1 81.75 80 HIS A CA 1
ATOM 630 C C . HIS A 1 80 ? -14.672 -11.008 -2.641 1 81.75 80 HIS A C 1
ATOM 632 O O . HIS A 1 80 ? -14.82 -9.836 -2.277 1 81.75 80 HIS A O 1
ATOM 638 N N . THR A 1 81 ? -13.633 -11.664 -2.344 1 85.88 81 THR A N 1
ATOM 639 C CA . THR A 1 81 ? -12.68 -11.203 -1.335 1 85.88 81 THR A CA 1
ATOM 640 C C . THR A 1 81 ? -11.852 -10.031 -1.866 1 85.88 81 THR A C 1
ATOM 642 O O . THR A 1 81 ? -11.664 -9.031 -1.172 1 85.88 81 THR A O 1
ATOM 645 N N . GLN A 1 82 ? -11.539 -10.133 -3.213 1 84.31 82 GLN A N 1
ATOM 646 C CA . GLN A 1 82 ? -10.781 -9.039 -3.812 1 84.31 82 GLN A CA 1
ATOM 647 C C . GLN A 1 82 ? -11.617 -7.762 -3.889 1 84.31 82 GLN A C 1
ATOM 649 O O . GLN A 1 82 ? -11.117 -6.668 -3.619 1 84.31 82 GLN A O 1
ATOM 654 N N . GLU A 1 83 ? -12.828 -7.93 -4.32 1 87 83 GLU A N 1
ATOM 655 C CA . GLU A 1 83 ? -13.742 -6.797 -4.383 1 87 83 GLU A CA 1
ATOM 656 C C . GLU A 1 83 ? -13.938 -6.164 -3.01 1 87 83 GLU A C 1
ATOM 658 O O . GLU A 1 83 ? -13.922 -4.938 -2.877 1 87 83 GLU A O 1
ATOM 663 N N . GLU A 1 84 ? -14.016 -7.031 -2.002 1 90.69 84 GLU A N 1
ATOM 664 C CA . GLU A 1 84 ? -14.164 -6.547 -0.631 1 90.69 84 GLU A CA 1
ATOM 665 C C . GLU A 1 84 ? -12.914 -5.805 -0.172 1 90.69 84 GLU A C 1
ATOM 667 O O . GLU A 1 84 ? -13.016 -4.746 0.453 1 90.69 84 GLU A O 1
ATOM 672 N N . THR A 1 85 ? -11.766 -6.27 -0.542 1 93.06 85 THR A N 1
ATOM 673 C CA . THR A 1 85 ? -10.516 -5.613 -0.182 1 93.06 85 THR A CA 1
ATOM 674 C C . THR A 1 85 ? -10.398 -4.254 -0.864 1 93.06 85 THR A C 1
ATOM 676 O O . THR A 1 85 ? -9.992 -3.273 -0.239 1 93.06 85 THR A O 1
ATOM 679 N N . GLN A 1 86 ? -10.828 -4.203 -2.107 1 92.06 86 GLN A N 1
ATOM 680 C CA . GLN A 1 86 ? -10.781 -2.955 -2.863 1 92.06 86 GLN A CA 1
ATOM 681 C C . GLN A 1 86 ? -11.711 -1.91 -2.258 1 92.06 86 GLN A C 1
ATOM 683 O O . GLN A 1 86 ? -11.375 -0.726 -2.205 1 92.06 86 GLN A O 1
ATOM 688 N N . GLU A 1 87 ? -12.828 -2.34 -1.852 1 94.06 87 GLU A N 1
ATOM 689 C CA . GLU A 1 87 ? -13.781 -1.438 -1.214 1 94.06 87 GLU A CA 1
ATOM 690 C C . GLU A 1 87 ? -13.227 -0.888 0.098 1 94.06 87 GLU A C 1
ATOM 692 O O . GLU A 1 87 ? -13.414 0.291 0.408 1 94.06 87 GLU A O 1
ATOM 697 N N . MET A 1 88 ? -12.555 -1.699 0.82 1 92.56 88 MET A N 1
ATOM 698 C CA . MET A 1 88 ? -11.953 -1.273 2.08 1 92.56 88 MET A CA 1
ATOM 699 C C . MET A 1 88 ? -10.828 -0.272 1.832 1 92.56 88 MET A C 1
ATOM 701 O O . MET A 1 88 ? -10.727 0.74 2.527 1 92.56 88 MET A O 1
ATOM 705 N N . LEU A 1 89 ? -10.125 -0.506 0.794 1 95.38 89 LEU A N 1
ATOM 706 C CA . LEU A 1 89 ? -9.031 0.394 0.461 1 95.38 89 LEU A CA 1
ATOM 707 C C . LEU A 1 89 ? -9.555 1.747 -0.004 1 95.38 89 LEU A C 1
ATOM 709 O O . LEU A 1 89 ? -9.008 2.791 0.354 1 95.38 89 LEU A O 1
ATOM 713 N N . GLU A 1 90 ? -10.602 1.728 -0.75 1 95.38 90 GLU A N 1
ATOM 714 C CA . GLU A 1 90 ? -11.211 2.973 -1.211 1 95.38 90 GLU A CA 1
ATOM 715 C C . GLU A 1 90 ? -11.773 3.775 -0.042 1 95.38 90 GLU A C 1
ATOM 717 O O . GLU A 1 90 ? -11.625 5 0.008 1 95.38 90 GLU A O 1
ATOM 722 N N . ALA A 1 91 ? -12.367 3.111 0.88 1 94.94 91 ALA A N 1
ATOM 723 C CA . ALA A 1 91 ? -12.898 3.785 2.061 1 94.94 91 ALA A CA 1
ATOM 724 C C . ALA A 1 91 ? -11.781 4.387 2.904 1 94.94 91 ALA A C 1
ATOM 726 O O . ALA A 1 91 ? -11.898 5.512 3.393 1 94.94 91 ALA A O 1
ATOM 727 N N . ALA A 1 92 ? -10.719 3.65 3.018 1 93.44 92 ALA A N 1
ATOM 728 C CA . ALA A 1 92 ? -9.57 4.137 3.77 1 93.44 92 ALA A CA 1
ATOM 729 C C . ALA A 1 92 ? -8.945 5.355 3.09 1 93.44 92 ALA A C 1
ATOM 731 O O . ALA A 1 92 ? -8.562 6.316 3.758 1 93.44 92 ALA A O 1
ATOM 732 N N . LYS A 1 93 ? -8.898 5.336 1.788 1 96.31 93 LYS A N 1
ATOM 733 C CA . LYS A 1 93 ? -8.375 6.461 1.017 1 96.31 93 LYS A CA 1
ATOM 734 C C . LYS A 1 93 ? -9.234 7.707 1.216 1 96.31 93 LYS A C 1
ATOM 736 O O . LYS A 1 93 ? -8.703 8.805 1.424 1 96.31 93 LYS A O 1
ATOM 741 N N . GLU A 1 94 ? -10.477 7.543 1.134 1 96.06 94 GLU A N 1
ATOM 742 C CA . GLU A 1 94 ? -11.398 8.672 1.283 1 96.06 94 GLU A CA 1
ATOM 743 C C . GLU A 1 94 ? -11.289 9.289 2.674 1 96.06 94 GLU A C 1
ATOM 745 O O . GLU A 1 94 ? -11.297 10.516 2.814 1 96.06 94 GLU A O 1
ATOM 750 N N . LEU A 1 95 ? -11.125 8.461 3.643 1 93.44 95 LEU A N 1
ATOM 751 C CA . LEU A 1 95 ? -10.992 8.938 5.016 1 93.44 95 LEU A CA 1
ATOM 752 C C . LEU A 1 95 ? -9.688 9.703 5.199 1 93.44 95 LEU A C 1
ATOM 754 O O . LEU A 1 95 ? -9.672 10.781 5.797 1 93.44 95 LEU A O 1
ATOM 758 N N . LEU A 1 96 ? -8.672 9.203 4.641 1 93.69 96 LEU A N 1
ATOM 759 C CA . LEU A 1 96 ? -7.367 9.844 4.742 1 93.69 96 LEU A CA 1
ATOM 760 C C . LEU A 1 96 ? -7.363 11.18 3.996 1 93.69 96 LEU A C 1
ATOM 762 O O . LEU A 1 96 ? -6.766 12.148 4.465 1 93.69 96 LEU A O 1
ATOM 766 N N . GLN A 1 97 ? -8.039 11.234 2.902 1 96.06 97 GLN A N 1
ATOM 767 C CA . GLN A 1 97 ? -8.148 12.477 2.137 1 96.06 97 GLN A CA 1
ATOM 768 C C . GLN A 1 97 ? -8.898 13.547 2.926 1 96.06 97 GLN A C 1
ATOM 770 O O . GLN A 1 97 ? -8.531 14.719 2.881 1 96.06 97 GLN A O 1
ATOM 775 N N . GLN A 1 98 ? -9.859 13.117 3.627 1 93.69 98 GLN A N 1
ATOM 776 C CA . GLN A 1 98 ? -10.609 14.062 4.457 1 93.69 98 GLN A CA 1
ATOM 777 C C . GLN A 1 98 ? -9.742 14.602 5.594 1 93.69 98 GLN A C 1
ATOM 779 O O . GLN A 1 98 ? -9.797 15.789 5.902 1 93.69 98 GLN A O 1
ATOM 784 N N . GLU A 1 99 ? -8.945 13.758 6.195 1 90.44 99 GLU A N 1
ATOM 785 C CA . GLU A 1 99 ? -8.031 14.203 7.246 1 90.44 99 GLU A CA 1
ATOM 786 C C . GLU A 1 99 ? -7.02 15.211 6.715 1 90.44 99 GLU A C 1
ATOM 788 O O . GLU A 1 99 ? -6.723 16.203 7.379 1 90.44 99 GLU A O 1
ATOM 793 N N . ILE A 1 100 ? -6.559 14.977 5.578 1 94.56 100 ILE A N 1
ATOM 794 C CA . ILE A 1 100 ? -5.602 15.875 4.941 1 94.56 100 ILE A CA 1
ATOM 795 C C . ILE A 1 100 ? -6.25 17.234 4.695 1 94.56 100 ILE A C 1
ATOM 797 O O . ILE A 1 100 ? -5.66 18.266 4.992 1 94.56 100 ILE A O 1
ATOM 801 N N . LYS A 1 101 ? -7.453 17.234 4.281 1 94.81 101 LYS A N 1
ATOM 802 C CA . LYS A 1 101 ? -8.188 18.469 4.008 1 94.81 101 LYS A CA 1
ATOM 803 C C . LYS A 1 101 ? -8.414 19.266 5.293 1 94.81 101 LYS A C 1
ATOM 805 O O . LYS A 1 101 ? -8.281 20.484 5.301 1 94.81 101 LYS A O 1
ATOM 810 N N . ASP A 1 102 ? -8.727 18.562 6.301 1 91.62 102 ASP A N 1
ATOM 811 C CA . ASP A 1 102 ? -8.938 19.219 7.59 1 91.62 102 ASP A CA 1
ATOM 812 C C . ASP A 1 102 ? -7.656 19.891 8.086 1 91.62 102 ASP A C 1
ATOM 814 O O . ASP A 1 102 ? -7.695 21.031 8.562 1 91.62 102 ASP A O 1
ATOM 818 N N . LEU A 1 103 ? -6.57 19.172 7.969 1 91.12 103 LEU A N 1
ATOM 819 C CA . LEU A 1 103 ? -5.285 19.734 8.383 1 91.12 103 LEU A CA 1
ATOM 820 C C . LEU A 1 103 ? -4.902 20.922 7.512 1 91.12 103 LEU A C 1
ATOM 822 O O . LEU A 1 103 ? -4.371 21.922 8.016 1 91.12 103 LEU A O 1
ATOM 826 N N . GLU A 1 104 ? -5.211 20.906 6.25 1 95.31 104 GLU A N 1
ATOM 827 C CA . GLU A 1 104 ? -4.953 22.016 5.348 1 95.31 104 GLU A CA 1
ATOM 828 C C . GLU A 1 104 ? -5.781 23.25 5.734 1 95.31 104 GLU A C 1
ATOM 830 O O . GLU A 1 104 ? -5.312 24.375 5.617 1 95.31 104 GLU A O 1
ATOM 835 N N . GLY A 1 105 ? -6.984 22.984 6.184 1 94 105 GLY A N 1
ATOM 836 C CA . GLY A 1 105 ? -7.812 24.062 6.711 1 94 105 GLY A CA 1
ATOM 837 C C . GLY A 1 105 ? -7.219 24.719 7.938 1 94 105 GLY A C 1
ATOM 838 O O . GLY A 1 105 ? -7.246 25.953 8.055 1 94 105 GLY A O 1
ATOM 839 N N . LYS A 1 106 ? -6.633 23.938 8.797 1 91.44 106 LYS A N 1
ATOM 840 C CA . LYS A 1 106 ? -5.977 24.484 9.992 1 91.44 106 LYS A CA 1
ATOM 841 C C . LYS A 1 106 ? -4.758 25.312 9.617 1 91.44 106 LYS A C 1
ATOM 843 O O . LYS A 1 106 ? -4.566 26.406 10.148 1 91.44 106 LYS A O 1
ATOM 848 N N . VAL A 1 107 ? -4.031 24.844 8.672 1 94.38 107 VAL A N 1
ATOM 849 C CA . VAL A 1 107 ? -2.852 25.562 8.203 1 94.38 107 VAL A CA 1
ATOM 850 C C . VAL A 1 107 ? -3.266 26.906 7.602 1 94.38 107 VAL A C 1
ATOM 852 O O . VAL A 1 107 ? -2.637 27.922 7.867 1 94.38 107 VAL A O 1
ATOM 855 N N . SER A 1 108 ? -4.297 27 6.91 1 96.44 108 SER A N 1
ATOM 856 C CA . SER A 1 108 ? -4.789 28.203 6.262 1 96.44 108 SER A CA 1
ATOM 857 C C . SER A 1 108 ? -5.227 29.25 7.293 1 96.44 108 SER A C 1
ATOM 859 O O . SER A 1 108 ? -4.934 30.438 7.148 1 96.44 108 SER A O 1
ATOM 861 N N . LYS A 1 109 ? -5.934 28.812 8.312 1 95.69 109 LYS A N 1
ATOM 862 C CA . LYS A 1 109 ? -6.367 29.703 9.383 1 95.69 109 LYS A CA 1
ATOM 863 C C . LYS A 1 109 ? -5.172 30.328 10.102 1 95.69 109 LYS A C 1
ATOM 865 O O . LYS A 1 109 ? -5.164 31.516 10.391 1 95.69 109 LYS A O 1
ATOM 870 N N . ILE A 1 110 ? -4.188 29.516 10.281 1 95.25 110 ILE A N 1
ATOM 871 C CA . ILE A 1 110 ? -2.994 29.984 10.969 1 95.25 110 ILE A CA 1
ATOM 872 C C . ILE A 1 110 ? -2.248 30.984 10.094 1 95.25 110 ILE A C 1
ATOM 874 O O . ILE A 1 110 ? -1.757 32 10.578 1 95.25 110 ILE A O 1
ATOM 878 N N . GLN A 1 111 ? -2.146 30.766 8.852 1 96.44 111 GLN A N 1
ATOM 879 C CA . GLN A 1 111 ? -1.501 31.672 7.914 1 96.44 111 GLN A CA 1
ATOM 880 C C . GLN A 1 111 ? -2.178 33.031 7.922 1 96.44 111 GLN A C 1
ATOM 882 O O . GLN A 1 111 ? -1.507 34.062 7.859 1 96.44 111 GLN A O 1
ATOM 887 N N . HIS A 1 112 ? -3.463 33.094 8.031 1 96.69 112 HIS A N 1
ATOM 888 C CA . HIS A 1 112 ? -4.207 34.344 8.102 1 96.69 112 HIS A CA 1
ATOM 889 C C . HIS A 1 112 ? -3.871 35.125 9.383 1 96.69 112 HIS A C 1
ATOM 891 O O . HIS A 1 112 ? -3.619 36.312 9.344 1 96.69 112 HIS A O 1
ATOM 897 N N . LEU A 1 113 ? -3.871 34.406 10.477 1 96.38 113 LEU A N 1
ATOM 898 C CA . LEU A 1 113 ? -3.527 34.969 11.766 1 96.38 113 LEU A CA 1
ATOM 899 C C . LEU A 1 113 ? -2.117 35.562 11.742 1 96.38 113 LEU A C 1
ATOM 901 O O . LEU A 1 113 ? -1.9 36.688 12.172 1 96.38 113 LEU A O 1
ATOM 905 N N . LEU A 1 114 ? -1.13 34.781 11.195 1 96.19 114 LEU A N 1
ATOM 906 C CA . LEU A 1 114 ? 0.259 35.25 11.125 1 96.19 114 LEU A CA 1
ATOM 907 C C . LEU A 1 114 ? 0.39 36.469 10.242 1 96.19 114 LEU A C 1
ATOM 909 O O . LEU A 1 114 ? 1.163 37.375 10.555 1 96.19 114 LEU A O 1
ATOM 913 N N . GLY A 1 115 ? -0.337 36.562 9.234 1 95.69 115 GLY A N 1
ATOM 914 C CA . GLY A 1 115 ? -0.342 37.719 8.367 1 95.69 115 GLY A CA 1
ATOM 915 C C . GLY A 1 115 ? -0.802 39 9.062 1 95.69 115 GLY A C 1
ATOM 916 O O . GLY A 1 115 ? -0.161 40.062 8.945 1 95.69 115 GLY A O 1
ATOM 917 N N . ASP A 1 116 ? -1.816 38.875 9.82 1 96.69 116 ASP A N 1
ATOM 918 C CA . ASP A 1 116 ? -2.344 40.031 10.57 1 96.69 116 ASP A CA 1
ATOM 919 C C . ASP A 1 116 ? -1.344 40.5 11.617 1 96.69 116 ASP A C 1
ATOM 921 O O . ASP A 1 116 ? -1.117 41.719 11.758 1 96.69 116 ASP A O 1
ATOM 925 N N . LEU A 1 117 ? -0.782 39.531 12.305 1 96.19 117 LEU A N 1
ATOM 926 C CA . LEU A 1 117 ? 0.186 39.844 13.344 1 96.19 117 LEU A CA 1
ATOM 927 C C . LEU A 1 117 ? 1.42 40.531 12.75 1 96.19 117 LEU A C 1
ATOM 929 O O . LEU A 1 117 ? 1.93 41.5 13.305 1 96.19 117 LEU A O 1
ATOM 933 N N . LYS A 1 118 ? 1.87 40 11.688 1 94.12 118 LYS A N 1
ATOM 934 C CA . LYS A 1 118 ? 3.021 40.594 11 1 94.12 118 LYS A CA 1
ATOM 935 C C . LYS A 1 118 ? 2.756 42.031 10.617 1 94.12 118 LYS A C 1
ATOM 937 O O . LYS A 1 118 ? 3.59 42.906 10.859 1 94.12 118 LYS A O 1
ATOM 942 N N . VAL A 1 119 ? 1.603 42.406 10.062 1 94.69 119 VAL A N 1
ATOM 943 C CA . VAL A 1 119 ? 1.23 43.75 9.633 1 94.69 119 VAL A CA 1
ATOM 944 C C . VAL A 1 119 ? 1.241 44.688 10.828 1 94.69 119 VAL A C 1
ATOM 946 O O . VAL A 1 119 ? 1.812 45.781 10.758 1 94.69 119 VAL A O 1
ATOM 949 N N . GLN A 1 120 ? 0.708 44.312 12.008 1 95.31 120 GLN A N 1
ATOM 950 C CA . GLN A 1 120 ? 0.623 45.125 13.203 1 95.31 120 GLN A CA 1
ATOM 951 C C . GLN A 1 120 ? 2.004 45.375 13.805 1 95.31 120 GLN A C 1
ATOM 953 O O . GLN A 1 120 ? 2.346 46.5 14.148 1 95.31 120 GLN A O 1
ATOM 958 N N . LEU A 1 121 ? 2.775 44.312 13.852 1 94.38 121 LEU A N 1
ATOM 959 C CA . LEU A 1 121 ? 4.074 44.375 14.508 1 94.38 121 LEU A CA 1
ATOM 960 C C . LEU A 1 121 ? 5.066 45.188 13.672 1 94.38 121 LEU A C 1
ATOM 962 O O . LEU A 1 121 ? 5.793 46.031 14.195 1 94.38 121 LEU A O 1
ATOM 966 N N . TYR A 1 122 ? 5.008 45.031 12.391 1 92.88 122 TYR A N 1
ATOM 967 C CA . TYR A 1 122 ? 5.941 45.75 11.531 1 92.88 122 TYR A CA 1
ATOM 968 C C . TYR A 1 122 ? 5.516 47.219 11.367 1 92.88 122 TYR A C 1
ATOM 970 O O . TYR A 1 122 ? 6.348 48.094 11.109 1 92.88 122 TYR A O 1
ATOM 978 N N . ALA A 1 123 ? 4.23 47.531 11.547 1 93.19 123 ALA A N 1
ATOM 979 C CA . ALA A 1 123 ? 3.764 48.906 11.547 1 93.19 123 ALA A CA 1
ATOM 980 C C . ALA A 1 123 ? 4.32 49.688 12.742 1 93.19 123 ALA A C 1
ATOM 982 O O . ALA A 1 123 ? 4.617 50.875 12.641 1 93.19 123 ALA A O 1
ATOM 983 N N . LYS A 1 124 ? 4.555 48.969 13.859 1 90.81 124 LYS A N 1
ATOM 984 C CA . LYS A 1 124 ? 4.988 49.625 15.094 1 90.81 124 LYS A CA 1
ATOM 985 C C . LYS A 1 124 ? 6.508 49.562 15.227 1 90.81 124 LYS A C 1
ATOM 987 O O . LYS A 1 124 ? 7.129 50.562 15.594 1 90.81 124 LYS A O 1
ATOM 992 N N . PHE A 1 125 ? 7.113 48.5 14.914 1 91.38 125 PHE A N 1
ATOM 993 C CA . PHE A 1 125 ? 8.508 48.281 15.273 1 91.38 125 PHE A CA 1
ATOM 994 C C . PHE A 1 125 ? 9.406 48.375 14.047 1 91.38 125 PHE A C 1
ATOM 996 O O . PHE A 1 125 ? 10.625 48.531 14.18 1 91.38 125 PHE A O 1
ATOM 1003 N N . GLY A 1 126 ? 8.859 48.344 12.953 1 84.44 126 GLY A N 1
ATOM 1004 C CA . GLY A 1 126 ? 9.648 48.406 11.727 1 84.44 126 GLY A CA 1
ATOM 1005 C C . GLY A 1 126 ? 10.75 47.344 11.688 1 84.44 126 GLY A C 1
ATOM 1006 O O . GLY A 1 126 ? 10.508 46.188 11.953 1 84.44 126 GLY A O 1
ATOM 1007 N N . ASN A 1 127 ? 11.977 47.844 11.422 1 83.44 127 ASN A N 1
ATOM 1008 C CA . ASN A 1 127 ? 13.102 46.938 11.258 1 83.44 127 ASN A CA 1
ATOM 1009 C C . ASN A 1 127 ? 13.711 46.531 12.602 1 83.44 127 ASN A C 1
ATOM 1011 O O . ASN A 1 127 ? 14.703 45.812 12.648 1 83.44 127 ASN A O 1
ATOM 1015 N N . ASN A 1 128 ? 13.031 47 13.695 1 82.69 128 ASN A N 1
ATOM 1016 C CA . ASN A 1 128 ? 13.562 46.656 15.016 1 82.69 128 ASN A CA 1
ATOM 1017 C C . ASN A 1 128 ? 13.133 45.281 15.469 1 82.69 128 ASN A C 1
ATOM 1019 O O . ASN A 1 128 ? 13.523 44.812 16.547 1 82.69 128 ASN A O 1
ATOM 1023 N N . ILE A 1 129 ? 12.211 44.5 14.68 1 85.75 129 ILE A N 1
ATOM 1024 C CA . ILE A 1 129 ? 11.797 43.156 15.016 1 85.75 129 ILE A CA 1
ATOM 1025 C C . ILE A 1 129 ? 12.062 42.219 13.828 1 85.75 129 ILE A C 1
ATOM 1027 O O . ILE A 1 129 ? 12.148 42.688 12.688 1 85.75 129 ILE A O 1
ATOM 1031 N N . ASN A 1 130 ? 12.484 41 14.141 1 83.31 130 ASN A N 1
ATOM 1032 C CA . ASN A 1 130 ? 12.641 39.938 13.148 1 83.31 130 ASN A CA 1
ATOM 1033 C C . ASN A 1 130 ? 11.727 38.75 13.445 1 83.31 130 ASN A C 1
ATOM 1035 O O . ASN A 1 130 ? 11.992 37.969 14.352 1 83.31 130 ASN A O 1
ATOM 1039 N N . LEU A 1 131 ? 10.68 38.781 12.664 1 82.81 131 LEU A N 1
ATOM 1040 C CA . LEU A 1 131 ? 9.719 37.688 12.812 1 82.81 131 LEU A CA 1
ATOM 1041 C C . LEU A 1 131 ? 10 36.562 11.812 1 82.81 131 LEU A C 1
ATOM 1043 O O . LEU A 1 131 ? 10.203 36.812 10.625 1 82.81 131 LEU A O 1
ATOM 1047 N N . GLU A 1 132 ? 10.828 35.531 12.203 1 70.38 132 GLU A N 1
ATOM 1048 C CA . GLU A 1 132 ? 11.141 34.375 11.344 1 70.38 132 GLU A CA 1
ATOM 1049 C C . GLU A 1 132 ? 9.875 33.625 10.938 1 70.38 132 GLU A C 1
ATOM 1051 O O . GLU A 1 132 ? 9.023 33.344 11.781 1 70.38 132 GLU A O 1
ATOM 1056 N N . ALA A 1 133 ? 9.211 34 9.906 1 59.25 133 ALA A N 1
ATOM 1057 C CA . ALA A 1 133 ? 8.227 33.031 9.398 1 59.25 133 ALA A CA 1
ATOM 1058 C C . ALA A 1 133 ? 8.852 32.094 8.367 1 59.25 133 ALA A C 1
ATOM 1060 O O . ALA A 1 133 ? 9.609 32.531 7.5 1 59.25 133 ALA A O 1
ATOM 1061 N N . ASP A 1 134 ? 9.211 30.906 8.664 1 51.19 134 ASP A N 1
ATOM 1062 C CA . ASP A 1 134 ? 9.664 29.953 7.66 1 51.19 134 ASP A CA 1
ATOM 1063 C C . ASP A 1 134 ? 8.641 29.812 6.531 1 51.19 134 ASP A C 1
ATOM 1065 O O . ASP A 1 134 ? 7.5 29.406 6.766 1 51.19 134 ASP A O 1
ATOM 1069 N N . GLU A 1 135 ? 8.57 30.703 5.723 1 50 135 GLU A N 1
ATOM 1070 C CA . GLU A 1 135 ? 7.715 30.562 4.547 1 50 135 GLU A CA 1
ATOM 1071 C C . GLU A 1 135 ? 8.031 29.281 3.781 1 50 135 GLU A C 1
ATOM 1073 O O . GLU A 1 135 ? 7.406 28.984 2.76 1 50 135 GLU A O 1
ATOM 1078 N N . SER A 1 136 ? 8.484 28.172 4.207 1 41.19 136 SER A N 1
ATOM 1079 C CA . SER A 1 136 ? 8.602 27.109 3.219 1 41.19 136 SER A CA 1
ATOM 1080 C C . SER A 1 136 ? 7.25 26.469 2.934 1 41.19 136 SER A C 1
ATOM 1082 O O . SER A 1 136 ? 6.375 26.438 3.805 1 41.19 136 SER A O 1
ATOM 1084 N N . LYS B 1 1 ? 20.547 -67.562 -55.469 1 27 1 LYS B N 1
ATOM 1085 C CA . LYS B 1 1 ? 20.781 -67.125 -54.062 1 27 1 LYS B CA 1
ATOM 1086 C C . LYS B 1 1 ? 19.5 -66.688 -53.406 1 27 1 LYS B C 1
ATOM 1088 O O . LYS B 1 1 ? 18.625 -66.125 -54.062 1 27 1 LYS B O 1
ATOM 1093 N N . MET B 1 2 ? 19.594 -66.375 -51.906 1 23.55 2 MET B N 1
ATOM 1094 C CA . MET B 1 2 ? 19.984 -66.375 -50.5 1 23.55 2 MET B CA 1
ATOM 1095 C C . MET B 1 2 ? 19.812 -65 -49.906 1 23.55 2 MET B C 1
ATOM 1097 O O . MET B 1 2 ? 20.078 -64.812 -48.719 1 23.55 2 MET B O 1
ATOM 1101 N N . ALA B 1 3 ? 20.109 -63.656 -50.656 1 35.94 3 ALA B N 1
ATOM 1102 C CA . ALA B 1 3 ? 20.859 -62.594 -49.969 1 35.94 3 ALA B CA 1
ATOM 1103 C C . ALA B 1 3 ? 20.109 -62.094 -48.75 1 35.94 3 ALA B C 1
ATOM 1105 O O . ALA B 1 3 ? 18.953 -61.656 -48.844 1 35.94 3 ALA B O 1
ATOM 1106 N N . ALA B 1 4 ? 20.484 -62.406 -47.312 1 35.53 4 ALA B N 1
ATOM 1107 C CA . ALA B 1 4 ? 20.219 -62.25 -45.875 1 35.53 4 ALA B CA 1
ATOM 1108 C C . ALA B 1 4 ? 20.188 -60.781 -45.5 1 35.53 4 ALA B C 1
ATOM 1110 O O . ALA B 1 4 ? 21.219 -60.094 -45.5 1 35.53 4 ALA B O 1
ATOM 1111 N N . ILE B 1 5 ? 19.375 -59.938 -45.812 1 40.88 5 ILE B N 1
ATOM 1112 C CA . ILE B 1 5 ? 19.25 -58.5 -45.562 1 40.88 5 ILE B CA 1
ATOM 1113 C C . ILE B 1 5 ? 19.25 -58.219 -44.062 1 40.88 5 ILE B C 1
ATOM 1115 O O . ILE B 1 5 ? 18.375 -58.688 -43.312 1 40.88 5 ILE B O 1
ATOM 1119 N N . VAL B 1 6 ? 20.406 -57.938 -43.406 1 34.09 6 VAL B N 1
ATOM 1120 C CA . VAL B 1 6 ? 20.812 -57.469 -42.094 1 34.09 6 VAL B CA 1
ATOM 1121 C C . VAL B 1 6 ? 19.922 -56.312 -41.656 1 34.09 6 VAL B C 1
ATOM 1123 O O . VAL B 1 6 ? 20.031 -55.219 -42.219 1 34.09 6 VAL B O 1
ATOM 1126 N N . LYS B 1 7 ? 18.562 -56.625 -41.531 1 39.09 7 LYS B N 1
ATOM 1127 C CA . LYS B 1 7 ? 17.625 -55.656 -40.938 1 39.09 7 LYS B CA 1
ATOM 1128 C C . LYS B 1 7 ? 18.172 -55.062 -39.656 1 39.09 7 LYS B C 1
ATOM 1130 O O . LYS B 1 7 ? 18.281 -55.75 -38.656 1 39.09 7 LYS B O 1
ATOM 1135 N N . LYS B 1 8 ? 19.438 -54.312 -39.781 1 36.53 8 LYS B N 1
ATOM 1136 C CA . LYS B 1 8 ? 19.797 -53.469 -38.625 1 36.53 8 LYS B CA 1
ATOM 1137 C C . LYS B 1 8 ? 18.562 -52.906 -37.938 1 36.53 8 LYS B C 1
ATOM 1139 O O . LYS B 1 8 ? 17.875 -52.062 -38.5 1 36.53 8 LYS B O 1
ATOM 1144 N N . THR B 1 9 ? 17.594 -53.781 -37.531 1 38.81 9 THR B N 1
ATOM 1145 C CA . THR B 1 9 ? 16.359 -53.438 -36.812 1 38.81 9 THR B CA 1
ATOM 1146 C C . THR B 1 9 ? 16.672 -52.469 -35.656 1 38.81 9 THR B C 1
ATOM 1148 O O . THR B 1 9 ? 17.344 -52.812 -34.688 1 38.81 9 THR B O 1
ATOM 1151 N N . VAL B 1 10 ? 17.156 -51.312 -35.812 1 41.22 10 VAL B N 1
ATOM 1152 C CA . VAL B 1 10 ? 17.234 -50.188 -34.906 1 41.22 10 VAL B CA 1
ATOM 1153 C C . VAL B 1 10 ? 16.156 -50.281 -33.844 1 41.22 10 VAL B C 1
ATOM 1155 O O . VAL B 1 10 ? 14.961 -50.312 -34.188 1 41.22 10 VAL B O 1
ATOM 1158 N N . ALA B 1 11 ? 16.188 -50.938 -32.969 1 42.59 11 ALA B N 1
ATOM 1159 C CA . ALA B 1 11 ? 15.211 -51.375 -31.984 1 42.59 11 ALA B CA 1
ATOM 1160 C C . ALA B 1 11 ? 14.398 -50.219 -31.453 1 42.59 11 ALA B C 1
ATOM 1162 O O . ALA B 1 11 ? 14.922 -49.344 -30.734 1 42.59 11 ALA B O 1
ATOM 1163 N N . VAL B 1 12 ? 13.867 -49.219 -32.312 1 48.16 12 VAL B N 1
ATOM 1164 C CA . VAL B 1 12 ? 12.938 -48.219 -31.797 1 48.16 12 VAL B CA 1
ATOM 1165 C C . VAL B 1 12 ? 12.125 -48.812 -30.656 1 48.16 12 VAL B C 1
ATOM 1167 O O . VAL B 1 12 ? 11.391 -49.781 -30.828 1 48.16 12 VAL B O 1
ATOM 1170 N N . GLU B 1 13 ? 12.758 -49.094 -29.766 1 47.12 13 GLU B N 1
ATOM 1171 C CA . GLU B 1 13 ? 12.07 -49.562 -28.562 1 47.12 13 GLU B CA 1
ATOM 1172 C C . GLU B 1 13 ? 10.703 -48.906 -28.422 1 47.12 13 GLU B C 1
ATOM 1174 O O . GLU B 1 13 ? 10.609 -47.688 -28.234 1 47.12 13 GLU B O 1
ATOM 1179 N N . ASP B 1 14 ? 9.805 -48.938 -29.422 1 57.41 14 ASP B N 1
ATOM 1180 C CA . ASP B 1 14 ? 8.438 -48.5 -29.703 1 57.41 14 ASP B CA 1
ATOM 1181 C C . ASP B 1 14 ? 7.582 -48.531 -28.438 1 57.41 14 ASP B C 1
ATOM 1183 O O . ASP B 1 14 ? 7.188 -49.594 -27.969 1 57.41 14 ASP B O 1
ATOM 1187 N N . VAL B 1 15 ? 7.93 -47.688 -27.594 1 69.06 15 VAL B N 1
ATOM 1188 C CA . VAL B 1 15 ? 7.098 -47.625 -26.391 1 69.06 15 VAL B CA 1
ATOM 1189 C C . VAL B 1 15 ? 5.664 -47.281 -26.781 1 69.06 15 VAL B C 1
ATOM 1191 O O . VAL B 1 15 ? 5.43 -46.25 -27.422 1 69.06 15 VAL B O 1
ATOM 1194 N N . ASN B 1 16 ? 4.777 -48.094 -27.047 1 81.56 16 ASN B N 1
ATOM 1195 C CA . ASN B 1 16 ? 3.371 -47.938 -27.391 1 81.56 16 ASN B CA 1
ATOM 1196 C C . ASN B 1 16 ? 2.654 -47.031 -26.391 1 81.56 16 ASN B C 1
ATOM 1198 O O . ASN B 1 16 ? 2.502 -47.406 -25.219 1 81.56 16 ASN B O 1
ATOM 1202 N N . VAL B 1 17 ? 2.486 -45.969 -26.875 1 85.19 17 VAL B N 1
ATOM 1203 C CA . VAL B 1 17 ? 1.771 -45 -26.078 1 85.19 17 VAL B CA 1
ATOM 1204 C C . VAL B 1 17 ? 0.265 -45.188 -26.234 1 85.19 17 VAL B C 1
ATOM 1206 O O . VAL B 1 17 ? -0.274 -45.031 -27.328 1 85.19 17 VAL B O 1
ATOM 1209 N N . THR B 1 18 ? -0.473 -45.344 -25.125 1 91.44 18 THR B N 1
ATOM 1210 C CA . THR B 1 18 ? -1.915 -45.562 -25.125 1 91.44 18 THR B CA 1
ATOM 1211 C C . THR B 1 18 ? -2.664 -44.219 -24.953 1 91.44 18 THR B C 1
ATOM 1213 O O . THR B 1 18 ? -2.055 -43.188 -24.688 1 91.44 18 THR B O 1
ATOM 1216 N N . PHE B 1 19 ? -3.773 -44.344 -25.125 1 89.88 19 PHE B N 1
ATOM 1217 C CA . PHE B 1 19 ? -4.652 -43.219 -24.922 1 89.88 19 PHE B CA 1
ATOM 1218 C C . PHE B 1 19 ? -4.574 -42.719 -23.484 1 89.88 19 PHE B C 1
ATOM 1220 O O . PHE B 1 19 ? -4.539 -41.5 -23.25 1 89.88 19 PHE B O 1
ATOM 1227 N N . GLU B 1 20 ? -4.488 -43.594 -22.656 1 93.56 20 GLU B N 1
ATOM 1228 C CA . GLU B 1 20 ? -4.402 -43.281 -21.234 1 93.56 20 GLU B CA 1
ATOM 1229 C C . GLU B 1 20 ? -3.094 -42.562 -20.906 1 93.56 20 GLU B C 1
ATOM 1231 O O . GLU B 1 20 ? -3.061 -41.688 -20.031 1 93.56 20 GLU B O 1
ATOM 1236 N N . ASP B 1 21 ? -2.186 -42.875 -21.594 1 93.81 21 ASP B N 1
ATOM 1237 C CA . ASP B 1 21 ? -0.888 -42.25 -21.391 1 93.81 21 ASP B CA 1
ATOM 1238 C C . ASP B 1 21 ? -0.901 -40.781 -21.875 1 93.81 21 ASP B C 1
ATOM 1240 O O . ASP B 1 21 ? -0.387 -39.906 -21.203 1 93.81 21 ASP B O 1
ATOM 1244 N N . GLN B 1 22 ? -1.425 -40.625 -22.969 1 92.5 22 GLN B N 1
ATOM 1245 C CA . GLN B 1 22 ? -1.539 -39.281 -23.547 1 92.5 22 GLN B CA 1
ATOM 1246 C C . GLN B 1 22 ? -2.365 -38.344 -22.656 1 92.5 22 GLN B C 1
ATOM 1248 O O . GLN B 1 22 ? -2.043 -37.188 -22.516 1 92.5 22 GLN B O 1
ATOM 1253 N N . LYS B 1 23 ? -3.344 -38.906 -22.141 1 94.38 23 LYS B N 1
ATOM 1254 C CA . LYS B 1 23 ? -4.195 -38.156 -21.234 1 94.38 23 LYS B CA 1
ATOM 1255 C C . LYS B 1 23 ? -3.416 -37.688 -20 1 94.38 23 LYS B C 1
ATOM 1257 O O . LYS B 1 23 ? -3.541 -36.562 -19.562 1 94.38 23 LYS B O 1
ATOM 1262 N N . LYS B 1 24 ? -2.613 -38.5 -19.453 1 95.06 24 LYS B N 1
ATOM 1263 C CA . LYS B 1 24 ? -1.793 -38.156 -18.281 1 95.06 24 LYS B CA 1
ATOM 1264 C C . LYS B 1 24 ? -0.781 -37.062 -18.609 1 95.06 24 LYS B C 1
ATOM 1266 O O . LYS B 1 24 ? -0.569 -36.156 -17.812 1 95.06 24 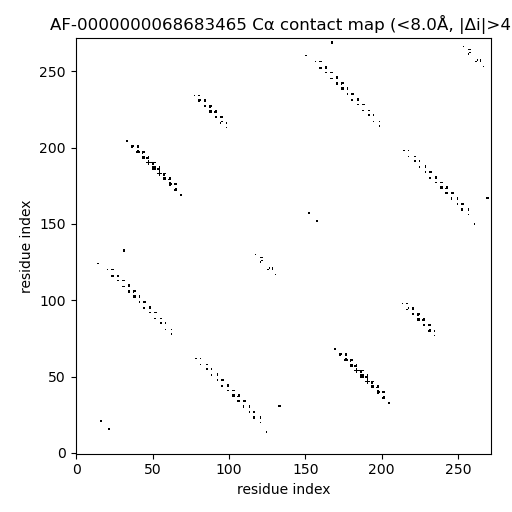LYS B O 1
ATOM 1271 N N . ILE B 1 25 ? -0.248 -37.125 -19.688 1 92.81 25 ILE B N 1
ATOM 1272 C CA . ILE B 1 25 ? 0.75 -36.156 -20.109 1 92.81 25 ILE B CA 1
ATOM 1273 C C . ILE B 1 25 ? 0.093 -34.781 -20.281 1 92.81 25 ILE B C 1
ATOM 1275 O O . ILE B 1 25 ? 0.644 -33.75 -19.859 1 92.81 25 ILE B O 1
ATOM 1279 N N . ASN B 1 26 ? -1.108 -34.812 -20.844 1 92.44 26 ASN B N 1
ATOM 1280 C CA . ASN B 1 26 ? -1.836 -33.562 -21.031 1 92.44 26 ASN B CA 1
ATOM 1281 C C . ASN B 1 26 ? -2.25 -32.969 -19.703 1 92.44 26 ASN B C 1
ATOM 1283 O O . ASN B 1 26 ? -2.189 -31.734 -19.531 1 92.44 26 ASN B O 1
ATOM 1287 N N . THR B 1 27 ? -2.576 -33.656 -18.953 1 93.69 27 THR B N 1
ATOM 1288 C CA . THR B 1 27 ? -2.953 -33.188 -17.609 1 93.69 27 THR B CA 1
ATOM 1289 C C . THR B 1 27 ? -1.754 -32.594 -16.891 1 93.69 27 THR B C 1
ATOM 1291 O O . THR B 1 27 ? -1.886 -31.578 -16.203 1 93.69 27 THR B O 1
ATOM 1294 N N . PHE B 1 28 ? -0.74 -33.25 -16.969 1 95.5 28 PHE B N 1
ATOM 1295 C CA . PHE B 1 28 ? 0.5 -32.75 -16.391 1 95.5 28 PHE B CA 1
ATOM 1296 C C . PHE B 1 28 ? 0.83 -31.359 -16.922 1 95.5 28 PHE B C 1
ATOM 1298 O O . PHE B 1 28 ? 1.093 -30.438 -16.141 1 95.5 28 PHE B O 1
ATOM 1305 N N . ALA B 1 29 ? 0.807 -31.172 -18.141 1 91.19 29 ALA B N 1
ATOM 1306 C CA . ALA B 1 29 ? 1.144 -29.906 -18.797 1 91.19 29 ALA B CA 1
ATOM 1307 C C . ALA B 1 29 ? 0.186 -28.797 -18.375 1 91.19 29 ALA B C 1
ATOM 1309 O O . ALA B 1 29 ? 0.617 -27.688 -18.031 1 91.19 29 ALA B O 1
ATOM 1310 N N . ARG B 1 30 ? -1.093 -29.062 -18.219 1 91.12 30 ARG B N 1
ATOM 1311 C CA . ARG B 1 30 ? -2.111 -28.094 -17.859 1 91.12 30 ARG B CA 1
ATOM 1312 C C . ARG B 1 30 ? -1.944 -27.641 -16.406 1 91.12 30 ARG B C 1
ATOM 1314 O O . ARG B 1 30 ? -2.043 -26.438 -16.109 1 91.12 30 ARG B O 1
ATOM 1321 N N . ASN B 1 31 ? -1.654 -28.531 -15.656 1 92.06 31 ASN B N 1
ATOM 1322 C CA . ASN B 1 31 ? -1.538 -28.203 -14.242 1 92.06 31 ASN B CA 1
ATOM 1323 C C . ASN B 1 31 ? -0.222 -27.5 -13.93 1 92.06 31 ASN B C 1
ATOM 1325 O O . ASN B 1 31 ? -0.159 -26.656 -13.031 1 92.06 31 ASN B O 1
ATOM 1329 N N . THR B 1 32 ? 0.828 -27.781 -14.664 1 92.25 32 THR B N 1
ATOM 1330 C CA . THR B 1 32 ? 2.07 -27.016 -14.547 1 92.25 32 THR B CA 1
ATOM 1331 C C . THR B 1 32 ? 1.843 -25.547 -14.867 1 92.25 32 THR B C 1
ATOM 1333 O O . THR B 1 32 ? 2.33 -24.672 -14.148 1 92.25 32 THR B O 1
ATOM 1336 N N . ASN B 1 33 ? 1.03 -25.281 -15.844 1 89.56 33 ASN B N 1
ATOM 1337 C CA . ASN B 1 33 ? 0.707 -23.906 -16.219 1 89.56 33 ASN B CA 1
ATOM 1338 C C . ASN B 1 33 ? -0.156 -23.219 -15.164 1 89.56 33 ASN B C 1
ATOM 1340 O O . ASN B 1 33 ? 0.077 -22.062 -14.82 1 89.56 33 ASN B O 1
ATOM 1344 N N . ARG B 1 34 ? -0.99 -23.938 -14.594 1 89.25 34 ARG B N 1
ATOM 1345 C CA . ARG B 1 34 ? -1.877 -23.406 -13.57 1 89.25 34 ARG B CA 1
ATOM 1346 C C . ARG B 1 34 ? -1.103 -23.062 -12.297 1 89.25 34 ARG B C 1
ATOM 1348 O O . ARG B 1 34 ? -1.337 -22.031 -11.688 1 89.25 34 ARG B O 1
ATOM 1355 N N . MET B 1 35 ? -0.295 -23.859 -11.992 1 91.31 35 MET B N 1
ATOM 1356 C CA . MET B 1 35 ? 0.548 -23.625 -10.82 1 91.31 35 MET B CA 1
ATOM 1357 C C . MET B 1 35 ? 1.355 -22.344 -10.977 1 91.31 35 MET B C 1
ATOM 1359 O O . MET B 1 35 ? 1.464 -21.562 -10.031 1 91.31 35 MET B O 1
ATOM 1363 N N . THR B 1 36 ? 1.97 -22.125 -12.117 1 91.75 36 THR B N 1
ATOM 1364 C CA . THR B 1 36 ? 2.754 -20.922 -12.398 1 91.75 36 THR B CA 1
ATOM 1365 C C . THR B 1 36 ? 1.889 -19.672 -12.289 1 91.75 36 THR B C 1
ATOM 1367 O O . THR B 1 36 ? 2.326 -18.656 -11.75 1 91.75 36 THR B O 1
ATOM 1370 N N . GLU B 1 37 ? 0.678 -19.75 -12.727 1 87.88 37 GLU B N 1
ATOM 1371 C CA . GLU B 1 37 ? -0.259 -18.641 -12.656 1 87.88 37 GLU B CA 1
ATOM 1372 C C . GLU B 1 37 ? -0.592 -18.281 -11.211 1 87.88 37 GLU B C 1
ATOM 1374 O O . GLU B 1 37 ? -0.597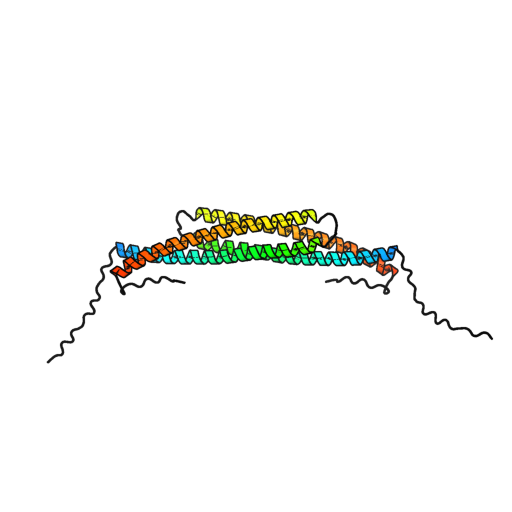 -17.109 -10.836 1 87.88 37 GLU B O 1
ATOM 1379 N N . PHE B 1 38 ? -0.769 -19.203 -10.391 1 89.12 38 PHE B N 1
ATOM 1380 C CA . PHE B 1 38 ? -1.091 -18.969 -8.992 1 89.12 38 PHE B CA 1
ATOM 1381 C C . PHE B 1 38 ? 0.11 -18.406 -8.25 1 89.12 38 PHE B C 1
ATOM 1383 O O . PHE B 1 38 ? -0.042 -17.531 -7.391 1 89.12 38 PHE B O 1
ATOM 1390 N N . LYS B 1 39 ? 1.209 -18.844 -8.57 1 92.44 39 LYS B N 1
ATOM 1391 C CA . LYS B 1 39 ? 2.418 -18.328 -7.941 1 92.44 39 LYS B CA 1
ATOM 1392 C C . LYS B 1 39 ? 2.623 -16.859 -8.273 1 92.44 39 LYS B C 1
ATOM 1394 O O . LYS B 1 39 ? 3.018 -16.062 -7.418 1 92.44 39 LYS B O 1
ATOM 1399 N N . ASP B 1 40 ? 2.383 -16.469 -9.531 1 91.88 40 ASP B N 1
ATOM 1400 C CA . ASP B 1 40 ? 2.48 -15.07 -9.938 1 91.88 40 ASP B CA 1
ATOM 1401 C C . ASP B 1 40 ? 1.451 -14.211 -9.211 1 91.88 40 ASP B C 1
ATOM 1403 O O . ASP B 1 40 ? 1.752 -13.086 -8.797 1 91.88 40 ASP B O 1
ATOM 1407 N N . GLU B 1 41 ? 0.297 -14.766 -9.016 1 89.5 41 GLU B N 1
ATOM 1408 C CA . GLU B 1 41 ? -0.749 -14.055 -8.281 1 89.5 41 GLU B CA 1
ATOM 1409 C C . GLU B 1 41 ? -0.355 -13.844 -6.824 1 89.5 41 GLU B C 1
ATOM 1411 O O . GLU B 1 41 ? -0.558 -12.758 -6.273 1 89.5 41 GLU B O 1
ATOM 1416 N N . ILE B 1 42 ? 0.196 -14.695 -6.254 1 93.5 42 ILE B N 1
ATOM 1417 C CA . ILE B 1 42 ? 0.654 -14.625 -4.871 1 93.5 42 ILE B CA 1
ATOM 1418 C C . ILE B 1 42 ? 1.716 -13.539 -4.734 1 93.5 42 ILE B C 1
ATOM 1420 O O . ILE B 1 42 ? 1.674 -12.742 -3.797 1 93.5 42 ILE B O 1
ATOM 1424 N N . GLU B 1 43 ? 2.57 -13.492 -5.672 1 93.69 43 GLU B N 1
ATOM 1425 C CA . GLU B 1 43 ? 3.617 -12.469 -5.625 1 93.69 43 GLU B CA 1
ATOM 1426 C C . GLU B 1 43 ? 3.025 -11.07 -5.703 1 93.69 43 GLU B C 1
ATOM 1428 O O . GLU B 1 43 ? 3.443 -10.172 -4.969 1 93.69 43 GLU B O 1
ATOM 1433 N N . GLY B 1 44 ? 2.088 -10.859 -6.566 1 92.44 44 GLY B N 1
ATOM 1434 C CA . GLY B 1 44 ? 1.403 -9.578 -6.641 1 92.44 44 GLY B CA 1
ATOM 1435 C C . GLY B 1 44 ? 0.685 -9.211 -5.359 1 92.44 44 GLY B C 1
ATOM 1436 O O . GLY B 1 44 ? 0.774 -8.07 -4.898 1 92.44 44 GLY B O 1
ATOM 1437 N N . LYS B 1 45 ? 0.124 -10.102 -4.707 1 92.44 45 LYS B N 1
ATOM 1438 C CA . LYS B 1 45 ? -0.607 -9.859 -3.469 1 92.44 45 LYS B CA 1
ATOM 1439 C C . LYS B 1 45 ? 0.348 -9.602 -2.307 1 92.44 45 LYS B C 1
ATOM 1441 O O . LYS B 1 45 ? 0.044 -8.812 -1.409 1 92.44 45 LYS B O 1
ATOM 1446 N N . LYS B 1 46 ? 1.438 -10.219 -2.314 1 96.38 46 LYS B N 1
ATOM 1447 C CA . LYS B 1 46 ? 2.453 -9.961 -1.296 1 96.38 46 LYS B CA 1
ATOM 1448 C C . LYS B 1 46 ? 2.984 -8.531 -1.401 1 96.38 46 LYS B C 1
ATOM 1450 O O . LYS B 1 46 ? 3.236 -7.879 -0.385 1 96.38 46 LYS B O 1
ATOM 1455 N N . LYS B 1 47 ? 3.113 -8.125 -2.615 1 95.44 47 LYS B N 1
ATOM 1456 C CA . LYS B 1 47 ? 3.502 -6.734 -2.814 1 95.44 47 LYS B CA 1
ATOM 1457 C C . LYS B 1 47 ? 2.424 -5.785 -2.301 1 95.44 47 LYS B C 1
ATOM 1459 O O . LYS B 1 47 ? 2.73 -4.781 -1.651 1 95.44 47 LYS B O 1
ATOM 1464 N N . SER B 1 48 ? 1.222 -6.027 -2.504 1 94.5 48 SER B N 1
ATOM 1465 C CA . SER B 1 48 ? 0.107 -5.23 -2.006 1 94.5 48 SER B CA 1
ATOM 1466 C C . SER B 1 48 ? 0.068 -5.223 -0.482 1 94.5 48 SER B C 1
ATOM 1468 O O . SER B 1 48 ? -0.168 -4.184 0.134 1 94.5 48 SER B O 1
ATOM 1470 N N . LEU B 1 49 ? 0.312 -6.289 0.094 1 96.31 49 LEU B N 1
ATOM 1471 C CA . LEU B 1 49 ? 0.342 -6.418 1.547 1 96.31 49 LEU B CA 1
ATOM 1472 C C . LEU B 1 49 ? 1.432 -5.539 2.148 1 96.31 49 LEU B C 1
ATOM 1474 O O . LEU B 1 49 ? 1.218 -4.895 3.178 1 96.31 49 LEU B O 1
ATOM 1478 N N . GLN B 1 50 ? 2.504 -5.473 1.525 1 97.31 50 GLN B N 1
ATOM 1479 C CA . GLN B 1 50 ? 3.594 -4.609 1.965 1 97.31 50 GLN B CA 1
ATOM 1480 C C . GLN B 1 50 ? 3.203 -3.139 1.87 1 97.31 50 GLN B C 1
ATOM 1482 O O . GLN B 1 50 ? 3.516 -2.35 2.764 1 97.31 50 GLN B O 1
ATOM 1487 N N . ASN B 1 51 ? 2.539 -2.84 0.811 1 95.81 51 ASN B N 1
ATOM 1488 C CA . ASN B 1 51 ? 2.072 -1.467 0.642 1 95.81 51 ASN B CA 1
ATOM 1489 C C . ASN B 1 51 ? 1.069 -1.078 1.724 1 95.81 51 ASN B C 1
ATOM 1491 O O . ASN B 1 51 ? 1.072 0.058 2.199 1 95.81 51 ASN B O 1
ATOM 1495 N N . LEU B 1 52 ? 0.267 -1.95 2.109 1 95.56 52 LEU B N 1
ATOM 1496 C CA . LEU B 1 52 ? -0.677 -1.734 3.199 1 95.56 52 LEU B CA 1
ATOM 1497 C C . LEU B 1 52 ? 0.056 -1.549 4.523 1 95.56 52 LEU B C 1
ATOM 1499 O O . LEU B 1 52 ? -0.309 -0.685 5.324 1 95.56 52 LEU B O 1
ATOM 1503 N N . GLN B 1 53 ? 1.04 -2.246 4.777 1 95.94 53 GLN B N 1
ATOM 1504 C CA . GLN B 1 53 ? 1.855 -2.109 5.98 1 95.94 53 GLN B CA 1
ATOM 1505 C C . GLN B 1 53 ? 2.555 -0.753 6.02 1 95.94 53 GLN B C 1
ATOM 1507 O O . GLN B 1 53 ? 2.6 -0.102 7.066 1 95.94 53 GLN B O 1
ATOM 1512 N N . ASP B 1 54 ? 3.082 -0.397 4.926 1 96.38 54 ASP B N 1
ATOM 1513 C CA . ASP B 1 54 ? 3.748 0.898 4.828 1 96.38 54 ASP B CA 1
ATOM 1514 C C . ASP B 1 54 ? 2.773 2.039 5.121 1 96.38 54 ASP B C 1
ATOM 1516 O O . ASP B 1 54 ? 3.125 3.004 5.801 1 96.38 54 ASP B O 1
ATOM 1520 N N . ALA B 1 55 ? 1.602 1.869 4.578 1 94.31 55 ALA B N 1
ATOM 1521 C CA . ALA B 1 55 ? 0.569 2.873 4.828 1 94.31 55 ALA B CA 1
ATOM 1522 C C . ALA B 1 55 ? 0.231 2.959 6.312 1 94.31 55 ALA B C 1
ATOM 1524 O O . ALA B 1 55 ? 0.109 4.055 6.863 1 94.31 55 ALA B O 1
ATOM 1525 N N . SER B 1 56 ? 0.091 1.927 6.977 1 93.12 56 SER B N 1
ATOM 1526 C CA . SER B 1 56 ? -0.198 1.866 8.406 1 93.12 56 SER B CA 1
ATOM 1527 C C . SER B 1 56 ? 0.929 2.486 9.227 1 93.12 56 SER B C 1
ATOM 1529 O O . SER B 1 56 ? 0.676 3.232 10.172 1 93.12 56 SER B O 1
ATOM 1531 N N . ASP B 1 57 ? 2.152 2.264 8.938 1 92.88 57 ASP B N 1
ATOM 1532 C CA . ASP B 1 57 ? 3.314 2.805 9.633 1 92.88 57 ASP B CA 1
ATOM 1533 C C . ASP B 1 57 ? 3.393 4.32 9.477 1 92.88 57 ASP B C 1
ATOM 1535 O O . ASP B 1 57 ? 3.709 5.031 10.438 1 92.88 57 ASP B O 1
ATOM 1539 N N . ASP B 1 58 ? 3.059 4.734 8.328 1 91.5 58 ASP B N 1
ATOM 1540 C CA . ASP B 1 58 ? 3.08 6.172 8.07 1 91.5 58 ASP B CA 1
ATOM 1541 C C . ASP B 1 58 ? 1.983 6.887 8.859 1 91.5 58 ASP B C 1
ATOM 1543 O O . ASP B 1 58 ? 2.197 7.984 9.375 1 91.5 58 ASP B O 1
ATOM 1547 N N . LEU B 1 59 ? 0.854 6.316 8.938 1 88.44 59 LEU B N 1
ATOM 1548 C CA . LEU B 1 59 ? -0.259 6.871 9.695 1 88.44 59 LEU B CA 1
ATOM 1549 C C . LEU B 1 59 ? 0.087 6.969 11.18 1 88.44 59 LEU B C 1
ATOM 1551 O O . LEU B 1 59 ? -0.267 7.945 11.844 1 88.44 59 LEU B O 1
ATOM 1555 N N . MET B 1 60 ? 0.809 6.051 11.75 1 86.44 60 MET B N 1
ATOM 1556 C CA . MET B 1 60 ? 1.218 6.031 13.148 1 86.44 60 MET B CA 1
ATOM 1557 C C . MET B 1 60 ? 2.26 7.109 13.43 1 86.44 60 MET B C 1
ATOM 1559 O O . MET B 1 60 ? 2.248 7.73 14.492 1 86.44 60 MET B O 1
ATOM 1563 N N . MET B 1 61 ? 3.051 7.449 12.562 1 82.69 61 MET B N 1
ATOM 1564 C CA . MET B 1 61 ? 4.074 8.484 12.703 1 82.69 61 MET B CA 1
ATOM 1565 C C . MET B 1 61 ? 3.449 9.875 12.664 1 82.69 61 MET B C 1
ATOM 1567 O O . MET B 1 61 ? 3.854 10.758 13.422 1 82.69 61 MET B O 1
ATOM 1571 N N . ALA B 1 62 ? 2.383 10.039 11.844 1 78.44 62 ALA B N 1
ATOM 1572 C CA . ALA B 1 62 ? 1.682 11.312 11.727 1 78.44 62 ALA B CA 1
ATOM 1573 C C . ALA B 1 62 ? 0.9 11.625 13 1 78.44 62 ALA B C 1
ATOM 1575 O O . ALA B 1 62 ? 0.797 12.789 13.398 1 78.44 62 ALA B O 1
ATOM 1576 N N . GLU B 1 63 ? 0.299 10.773 13.695 1 72.31 63 GLU B N 1
ATOM 1577 C CA . GLU B 1 63 ? -0.439 10.953 14.945 1 72.31 63 GLU B CA 1
ATOM 1578 C C . GLU B 1 63 ? 0.485 11.406 16.078 1 72.31 63 GLU B C 1
ATOM 1580 O O . GLU B 1 63 ? 0.126 12.281 16.859 1 72.31 63 GLU B O 1
ATOM 1585 N N . ASP B 1 64 ? 1.54 10.898 16.297 1 68.5 64 ASP B N 1
ATOM 1586 C CA . ASP B 1 64 ? 2.48 11.242 17.359 1 68.5 64 ASP B CA 1
ATOM 1587 C C . ASP B 1 64 ? 2.91 12.703 17.25 1 68.5 64 ASP B C 1
ATOM 1589 O O . ASP B 1 64 ? 3.07 13.375 18.266 1 68.5 64 ASP B O 1
ATOM 1593 N N . ASP B 1 65 ? 2.865 13.25 16.125 1 63.84 65 ASP B N 1
ATOM 1594 C CA . ASP B 1 65 ? 3.283 14.633 15.93 1 63.84 65 ASP B CA 1
ATOM 1595 C C . ASP B 1 65 ? 2.156 15.602 16.281 1 63.84 65 ASP B C 1
ATOM 1597 O O . ASP B 1 65 ? 2.406 16.703 16.781 1 63.84 65 ASP B O 1
ATOM 1601 N N . THR B 1 66 ? 0.911 15.211 16.125 1 62.91 66 THR B N 1
ATOM 1602 C CA . THR B 1 66 ? -0.236 16.062 16.391 1 62.91 66 THR B CA 1
ATOM 1603 C C . THR B 1 66 ? -0.551 16.109 17.875 1 62.91 66 THR B C 1
ATOM 1605 O O . THR B 1 66 ? -1.119 17.078 18.375 1 62.91 66 THR B O 1
ATOM 1608 N N . LEU B 1 67 ? -0.37 15.055 18.672 1 59.41 67 LEU B N 1
ATOM 1609 C CA . LEU B 1 67 ? -0.656 14.992 20.094 1 59.41 67 LEU B CA 1
ATOM 1610 C C . LEU B 1 67 ? 0.172 16.016 20.859 1 59.41 67 LEU B C 1
ATOM 1612 O O . LEU B 1 67 ? -0.211 16.438 21.953 1 59.41 67 LEU B O 1
ATOM 1616 N N . LEU B 1 68 ? 1.25 16.484 20.375 1 53.72 68 LEU B N 1
ATOM 1617 C CA . LEU B 1 68 ? 2.076 17.484 21.047 1 53.72 68 LEU B CA 1
ATOM 1618 C C . LEU B 1 68 ? 1.477 18.875 20.922 1 53.72 68 LEU B C 1
ATOM 1620 O O . LEU B 1 68 ? 2.004 19.844 21.469 1 53.72 68 LEU B O 1
ATOM 1624 N N . VAL B 1 69 ? 0.466 18.922 20.125 1 55.06 69 VAL B N 1
ATOM 1625 C CA . VAL B 1 69 ? -0.106 20.266 19.969 1 55.06 69 VAL B CA 1
ATOM 1626 C C . VAL B 1 69 ? -1.245 20.453 20.969 1 55.06 69 VAL B C 1
ATOM 1628 O O . VAL B 1 69 ? -2.191 19.656 21.016 1 55.06 69 VAL B O 1
ATOM 1631 N N . PRO B 1 70 ? -0.921 21.031 22.234 1 51.12 70 PRO B N 1
ATOM 1632 C CA . PRO B 1 70 ? -2.027 21.359 23.125 1 51.12 70 PRO B CA 1
ATOM 1633 C C . PRO B 1 70 ? -3.283 21.797 22.391 1 51.12 70 PRO B C 1
ATOM 1635 O O . PRO B 1 70 ? -3.367 22.953 21.938 1 51.12 70 PRO B O 1
ATOM 1638 N N . TYR B 1 71 ? -3.449 21.219 21.344 1 47 71 TYR B N 1
ATOM 1639 C CA . TYR B 1 71 ? -4.441 21.672 20.375 1 47 71 TYR B CA 1
ATOM 1640 C C . TYR B 1 71 ? -5.844 21.625 20.969 1 47 71 TYR B C 1
ATOM 1642 O O . TYR B 1 71 ? -6.16 20.734 21.766 1 47 71 TYR B O 1
ATOM 1650 N N . GLN B 1 72 ? -6.43 22.688 21.047 1 48.72 72 GLN B N 1
ATOM 1651 C CA . GLN B 1 72 ? -7.844 22.938 21.312 1 48.72 72 GLN B CA 1
ATOM 1652 C C . GLN B 1 72 ? -8.719 21.875 20.641 1 48.72 72 GLN B C 1
ATOM 1654 O O . GLN B 1 72 ? -8.219 21.047 19.875 1 48.72 72 GLN B O 1
ATOM 1659 N N . ILE B 1 73 ? -9.898 22.234 20.297 1 51.66 73 ILE B N 1
ATOM 1660 C CA . ILE B 1 73 ? -11.219 21.672 20.062 1 51.66 73 ILE B CA 1
ATOM 1661 C C . ILE B 1 73 ? -11.156 20.688 18.906 1 51.66 73 ILE B C 1
ATOM 1663 O O . ILE B 1 73 ? -11.781 19.625 18.953 1 51.66 73 ILE B O 1
ATOM 1667 N N . GLY B 1 74 ? -10.469 20.797 17.844 1 56.5 74 GLY B N 1
ATOM 1668 C CA . GLY B 1 74 ? -10.703 20.047 16.625 1 56.5 74 GLY B CA 1
ATOM 1669 C C . GLY B 1 74 ? -9.883 18.766 16.547 1 56.5 74 GLY B C 1
ATOM 1670 O O . GLY B 1 74 ? -9.867 18.094 15.523 1 56.5 74 GLY B O 1
ATOM 1671 N N . ASP B 1 75 ? -9.148 18.375 17.562 1 64.06 75 ASP B N 1
ATOM 1672 C CA . ASP B 1 75 ? -8.227 17.234 17.516 1 64.06 75 ASP B CA 1
ATOM 1673 C C . ASP B 1 75 ? -8.945 15.922 17.797 1 64.06 75 ASP B C 1
ATOM 1675 O O . ASP B 1 75 ? -8.547 14.867 17.297 1 64.06 75 ASP B O 1
ATOM 1679 N N . VAL B 1 76 ? -10.055 15.977 18.453 1 70.69 76 VAL B N 1
ATOM 1680 C CA . VAL B 1 76 ? -10.766 14.75 18.797 1 70.69 76 VAL B CA 1
ATOM 1681 C C . VAL B 1 76 ? -11.312 14.094 17.531 1 70.69 76 VAL B C 1
ATOM 1683 O O . VAL B 1 76 ? -11.172 12.883 17.328 1 70.69 76 VAL B O 1
ATOM 1686 N N . PHE B 1 77 ? -11.812 14.742 16.625 1 71.25 77 PHE B N 1
ATOM 1687 C CA . PHE B 1 77 ? -12.344 14.211 15.367 1 71.25 77 PHE B CA 1
ATOM 1688 C C . PHE B 1 77 ? -11.227 13.617 14.516 1 71.25 77 PHE B C 1
ATOM 1690 O O . PHE B 1 77 ? -11.406 12.562 13.906 1 71.25 77 PHE B O 1
ATOM 1697 N N . ILE B 1 78 ? -10.094 14.109 14.688 1 75.94 78 ILE B N 1
ATOM 1698 C CA . ILE B 1 78 ? -8.977 13.633 13.875 1 75.94 78 ILE B CA 1
ATOM 1699 C C . ILE B 1 78 ? -8.469 12.305 14.43 1 75.94 78 ILE B C 1
ATOM 1701 O O . ILE B 1 78 ? -8.203 11.367 13.672 1 75.94 78 ILE B O 1
ATOM 1705 N N . SER B 1 79 ? -8.375 12.305 15.797 1 78.94 79 SER B N 1
ATOM 1706 C CA . SER B 1 79 ? -7.898 11.07 16.422 1 78.94 79 SER B CA 1
ATOM 1707 C C . SER B 1 79 ? -8.82 9.898 16.109 1 78.94 79 SER B C 1
ATOM 1709 O O . SER B 1 79 ? -8.359 8.82 15.742 1 78.94 79 SER B O 1
ATOM 1711 N N . HIS B 1 80 ? -10.117 10.078 16.156 1 81.62 80 HIS B N 1
ATOM 1712 C CA . HIS B 1 80 ? -11.109 9.055 15.844 1 81.62 80 HIS B CA 1
ATOM 1713 C C . HIS B 1 80 ? -11.008 8.609 14.391 1 81.62 80 HIS B C 1
ATOM 1715 O O . HIS B 1 80 ? -11.039 7.414 14.094 1 81.62 80 HIS B O 1
ATOM 1721 N N . THR B 1 81 ? -10.672 9.477 13.539 1 85.44 81 THR B N 1
ATOM 1722 C CA . THR B 1 81 ? -10.57 9.188 12.109 1 85.44 81 THR B CA 1
ATOM 1723 C C . THR B 1 81 ? -9.328 8.352 11.812 1 85.44 81 THR B C 1
ATOM 1725 O O . THR B 1 81 ? -9.398 7.371 11.062 1 85.44 81 THR B O 1
ATOM 1728 N N . GLN B 1 82 ? -8.195 8.688 12.609 1 84.38 82 GLN B N 1
ATOM 1729 C CA . GLN B 1 82 ? -6.977 7.902 12.414 1 84.38 82 GLN B CA 1
ATOM 1730 C C . GLN B 1 82 ? -7.172 6.469 12.891 1 84.38 82 GLN B C 1
ATOM 1732 O O . GLN B 1 82 ? -6.73 5.523 12.234 1 84.38 82 GLN B O 1
ATOM 1737 N N . GLU B 1 83 ? -7.766 6.371 14.047 1 87.25 83 GLU B N 1
ATOM 1738 C CA . GLU B 1 83 ? -8.062 5.047 14.586 1 87.25 83 GLU B CA 1
ATOM 1739 C C . GLU B 1 83 ? -8.953 4.25 13.641 1 87.25 83 GLU B C 1
ATOM 1741 O O . GLU B 1 83 ? -8.711 3.068 13.398 1 87.25 83 GLU B O 1
ATOM 1746 N N . GLU B 1 84 ? -9.922 4.926 13.086 1 90.94 84 GLU B N 1
ATOM 1747 C CA . GLU B 1 84 ? -10.82 4.289 12.133 1 90.94 84 GLU B CA 1
ATOM 1748 C C . GLU B 1 84 ? -10.078 3.857 10.875 1 90.94 84 GLU B C 1
ATOM 1750 O O . GLU B 1 84 ? -10.289 2.754 10.367 1 90.94 84 GLU B O 1
ATOM 1755 N N . THR B 1 85 ? -9.195 4.66 10.391 1 93 85 THR B N 1
ATOM 1756 C CA . THR B 1 85 ? -8.406 4.328 9.211 1 93 85 THR B CA 1
ATOM 1757 C C . THR B 1 85 ? -7.504 3.125 9.484 1 93 85 THR B C 1
ATOM 1759 O O . THR B 1 85 ? -7.391 2.223 8.656 1 93 85 THR B O 1
ATOM 1762 N N . GLN B 1 86 ? -6.887 3.127 10.68 1 91.81 86 GLN B N 1
ATOM 1763 C CA . GLN B 1 86 ? -6.02 2.018 11.062 1 91.81 86 GLN B CA 1
ATOM 1764 C C . GLN B 1 86 ? -6.801 0.708 11.133 1 91.81 86 GLN B C 1
ATOM 1766 O O . GLN B 1 86 ? -6.297 -0.344 10.734 1 91.81 86 GLN B O 1
ATOM 1771 N N . GLU B 1 87 ? -7.969 0.767 11.672 1 94.25 87 GLU B N 1
ATOM 1772 C CA . GLU B 1 87 ? -8.82 -0.417 11.75 1 94.25 87 GLU B CA 1
ATOM 1773 C C . GLU B 1 87 ? -9.172 -0.93 10.352 1 94.25 87 GLU B C 1
ATOM 1775 O O . GLU B 1 87 ? -9.203 -2.141 10.117 1 94.25 87 GLU B O 1
ATOM 1780 N N . MET B 1 88 ? -9.445 -0.071 9.453 1 92.69 88 MET B N 1
ATOM 1781 C CA . MET B 1 88 ? -9.758 -0.448 8.078 1 92.69 88 MET B CA 1
ATOM 1782 C C . MET B 1 88 ? -8.555 -1.089 7.398 1 92.69 88 MET B C 1
ATOM 1784 O O . MET B 1 88 ? -8.688 -2.107 6.719 1 92.69 88 MET B O 1
ATOM 1788 N N . LEU B 1 89 ? -7.434 -0.534 7.672 1 95.44 89 LEU B N 1
ATOM 1789 C CA . LEU B 1 89 ? -6.215 -1.081 7.082 1 95.44 89 LEU B CA 1
ATOM 1790 C C . LEU B 1 89 ? -5.918 -2.471 7.637 1 95.44 89 LEU B C 1
ATOM 1792 O O . LEU B 1 89 ? -5.508 -3.365 6.895 1 95.44 89 LEU B O 1
ATOM 1796 N N . GLU B 1 90 ? -6.121 -2.631 8.914 1 95.25 90 GLU B N 1
ATOM 1797 C CA . GLU B 1 90 ? -5.914 -3.941 9.523 1 95.25 90 GLU B CA 1
ATOM 1798 C C . GLU B 1 90 ? -6.883 -4.973 8.953 1 95.25 90 GLU B C 1
ATOM 1800 O O . GLU B 1 90 ? -6.496 -6.117 8.695 1 95.25 90 GLU B O 1
ATOM 1805 N N . ALA B 1 91 ? -8.086 -4.625 8.773 1 95.19 91 ALA B N 1
ATOM 1806 C CA . ALA B 1 91 ? -9.07 -5.531 8.188 1 95.19 91 ALA B CA 1
ATOM 1807 C C . ALA B 1 91 ? -8.695 -5.898 6.758 1 95.19 91 ALA B C 1
ATOM 1809 O O . ALA B 1 91 ? -8.812 -7.059 6.355 1 95.19 91 ALA B O 1
ATOM 1810 N N . ALA B 1 92 ? -8.281 -4.934 6.023 1 93.56 92 ALA B N 1
ATOM 1811 C CA . ALA B 1 92 ? -7.852 -5.176 4.645 1 93.56 92 ALA B CA 1
ATOM 1812 C C . ALA B 1 92 ? -6.648 -6.113 4.605 1 93.56 92 ALA B C 1
ATOM 1814 O O . ALA B 1 92 ? -6.574 -7.004 3.756 1 93.56 92 ALA B O 1
ATOM 1815 N N . LYS B 1 93 ? -5.707 -5.914 5.508 1 96.19 93 LYS B N 1
ATOM 1816 C CA . LYS B 1 93 ? -4.539 -6.781 5.602 1 96.19 93 LYS B CA 1
ATOM 1817 C C . LYS B 1 93 ? -4.945 -8.219 5.902 1 96.19 93 LYS B C 1
ATOM 1819 O O . LYS B 1 93 ? -4.434 -9.156 5.285 1 96.19 93 LYS B O 1
ATOM 1824 N N . GLU B 1 94 ? -5.801 -8.375 6.852 1 95.88 94 GLU B N 1
ATOM 1825 C CA . GLU B 1 94 ? -6.242 -9.711 7.23 1 95.88 94 GLU B CA 1
ATOM 1826 C C . GLU B 1 94 ? -6.938 -10.422 6.07 1 95.88 94 GLU B C 1
ATOM 1828 O O . GLU B 1 94 ? -6.723 -11.609 5.84 1 95.88 94 GLU B O 1
ATOM 1833 N N . LEU B 1 95 ? -7.703 -9.75 5.352 1 93.69 95 LEU B N 1
ATOM 1834 C CA . LEU B 1 95 ? -8.398 -10.305 4.203 1 93.69 95 LEU B CA 1
ATOM 1835 C C . LEU B 1 95 ? -7.414 -10.719 3.115 1 93.69 95 LEU B C 1
ATOM 1837 O O . LEU B 1 95 ? -7.527 -11.812 2.551 1 93.69 95 LEU B O 1
ATOM 1841 N N . LEU B 1 96 ? -6.508 -9.883 2.869 1 93.81 96 LEU B N 1
ATOM 1842 C CA . LEU B 1 96 ? -5.5 -10.172 1.855 1 93.81 96 LEU B CA 1
ATOM 1843 C C . LEU B 1 96 ? -4.648 -11.375 2.262 1 93.81 96 LEU B C 1
ATOM 1845 O O . LEU B 1 96 ? -4.285 -12.195 1.418 1 93.81 96 LEU B O 1
ATOM 1849 N N . GLN B 1 97 ? -4.336 -11.477 3.498 1 95.75 97 GLN B N 1
ATOM 1850 C CA . GLN B 1 97 ? -3.578 -12.625 4 1 95.75 97 GLN B CA 1
ATOM 1851 C C . GLN B 1 97 ? -4.355 -13.922 3.809 1 95.75 97 GLN B C 1
ATOM 1853 O O . GLN B 1 97 ? -3.77 -14.953 3.479 1 95.75 97 GLN B O 1
ATOM 1858 N N . GLN B 1 98 ? -5.605 -13.852 4 1 93.44 98 GLN B N 1
ATOM 1859 C CA . GLN B 1 98 ? -6.434 -15.031 3.789 1 93.44 98 GLN B CA 1
ATOM 1860 C C . GLN B 1 98 ? -6.449 -15.438 2.316 1 93.44 98 GLN B C 1
ATOM 1862 O O . GLN B 1 98 ? -6.387 -16.625 1.992 1 93.44 98 GLN B O 1
ATOM 1867 N N . GLU B 1 99 ? -6.547 -14.516 1.432 1 90.62 99 GLU B N 1
ATOM 1868 C CA . GLU B 1 99 ? -6.5 -14.805 0.002 1 90.62 99 GLU B CA 1
ATOM 1869 C C . GLU B 1 99 ? -5.176 -15.461 -0.383 1 90.62 99 GLU B C 1
ATOM 1871 O O . GLU B 1 99 ? -5.152 -16.406 -1.174 1 90.62 99 GLU B O 1
ATOM 1876 N N . ILE B 1 100 ? -4.129 -14.984 0.12 1 94.44 100 ILE B N 1
ATOM 1877 C CA . ILE B 1 100 ? -2.807 -15.539 -0.145 1 94.44 100 ILE B CA 1
ATOM 1878 C C . ILE B 1 100 ? -2.754 -16.984 0.339 1 94.44 100 ILE B C 1
ATOM 1880 O O . ILE B 1 100 ? -2.268 -17.875 -0.375 1 94.44 100 ILE B O 1
ATOM 1884 N N . LYS B 1 101 ? -3.322 -17.266 1.492 1 94.12 101 LYS B N 1
ATOM 1885 C CA . LYS B 1 101 ? -3.334 -18.609 2.045 1 94.12 101 LYS B CA 1
ATOM 1886 C C . LYS B 1 101 ? -4.152 -19.562 1.169 1 94.12 101 LYS B C 1
ATOM 1888 O O . LYS B 1 101 ? -3.758 -20.703 0.951 1 94.12 101 LYS B O 1
ATOM 1893 N N . ASP B 1 102 ? -5.215 -19.109 0.69 1 91.56 102 ASP B N 1
ATOM 1894 C CA . ASP B 1 102 ? -6.051 -19.922 -0.192 1 91.56 102 ASP B CA 1
ATOM 1895 C C . ASP B 1 102 ? -5.305 -20.281 -1.475 1 91.56 102 ASP B C 1
ATOM 1897 O O . ASP B 1 102 ? -5.352 -21.422 -1.923 1 91.56 102 ASP B O 1
ATOM 1901 N N . LEU B 1 103 ? -4.68 -19.297 -2.064 1 91.06 103 LEU B N 1
ATOM 1902 C CA . LEU B 1 103 ? -3.92 -19.547 -3.283 1 91.06 103 LEU B CA 1
ATOM 1903 C C . LEU B 1 103 ? -2.766 -20.516 -3.01 1 91.06 103 LEU B C 1
ATOM 1905 O O . LEU B 1 103 ? -2.471 -21.391 -3.83 1 91.06 103 LEU B O 1
ATOM 1909 N N . GLU B 1 104 ? -2.104 -20.422 -1.869 1 94.88 104 GLU B N 1
ATOM 1910 C CA . GLU B 1 104 ? -1.04 -21.344 -1.488 1 94.88 104 GLU B CA 1
ATOM 1911 C C . GLU B 1 104 ? -1.571 -22.766 -1.347 1 94.88 104 GLU B C 1
ATOM 1913 O O . GLU B 1 104 ? -0.879 -23.734 -1.684 1 94.88 104 GLU B O 1
ATOM 1918 N N . GLY B 1 105 ? -2.805 -22.922 -0.838 1 93.19 105 GLY B N 1
ATOM 1919 C CA . GLY B 1 105 ? -3.459 -24.219 -0.79 1 93.19 105 GLY B CA 1
ATOM 1920 C C . GLY B 1 105 ? -3.689 -24.828 -2.162 1 93.19 105 GLY B C 1
ATOM 1921 O O . GLY B 1 105 ? -3.479 -26.016 -2.361 1 93.19 105 GLY B O 1
ATOM 1922 N N . LYS B 1 106 ? -4.043 -24.016 -3.102 1 91.56 106 LYS B N 1
ATOM 1923 C CA . LYS B 1 106 ? -4.238 -24.484 -4.469 1 91.56 106 LYS B CA 1
ATOM 1924 C C . LYS B 1 106 ? -2.918 -24.938 -5.09 1 91.56 106 LYS B C 1
ATOM 1926 O O . LYS B 1 106 ? -2.854 -26 -5.723 1 91.56 106 LYS B O 1
ATOM 1931 N N . VAL B 1 107 ? -1.937 -24.188 -4.887 1 94.38 107 VAL B N 1
ATOM 1932 C CA . VAL B 1 107 ? -0.617 -24.547 -5.398 1 94.38 107 VAL B CA 1
ATOM 1933 C C . VAL B 1 107 ? -0.174 -25.891 -4.805 1 94.38 107 VAL B C 1
ATOM 1935 O O . VAL B 1 107 ? 0.362 -26.734 -5.512 1 94.38 107 VAL B O 1
ATOM 1938 N N . SER B 1 108 ? -0.375 -26.172 -3.582 1 95.81 108 SER B N 1
ATOM 1939 C CA . SER B 1 108 ? 0.017 -27.406 -2.91 1 95.81 108 SER B CA 1
ATOM 1940 C C . SER B 1 108 ? -0.719 -28.609 -3.49 1 95.81 108 SER B C 1
ATOM 1942 O O . SER B 1 108 ? -0.122 -29.672 -3.699 1 95.81 108 SER B O 1
ATOM 1944 N N . LYS B 1 109 ? -2.031 -28.531 -3.74 1 95.38 109 LYS B N 1
ATOM 1945 C CA . LYS B 1 109 ? -2.812 -29.609 -4.34 1 95.38 109 LYS B CA 1
ATOM 1946 C C . LYS B 1 109 ? -2.289 -29.953 -5.73 1 95.38 109 LYS B C 1
ATOM 1948 O O . LYS B 1 109 ? -2.172 -31.125 -6.078 1 95.38 109 LYS B O 1
ATOM 1953 N N . ILE B 1 110 ? -1.937 -28.938 -6.445 1 95.19 110 ILE B N 1
ATOM 1954 C CA . ILE B 1 110 ? -1.434 -29.172 -7.793 1 95.19 110 ILE B CA 1
ATOM 1955 C C . ILE B 1 110 ? -0.07 -29.844 -7.73 1 95.19 110 ILE B C 1
ATOM 1957 O O . ILE B 1 110 ? 0.216 -30.75 -8.516 1 95.19 110 ILE B O 1
ATOM 1961 N N . GLN B 1 111 ? 0.803 -29.453 -6.875 1 96.19 111 GLN B N 1
ATOM 1962 C CA . GLN B 1 111 ? 2.107 -30.094 -6.703 1 96.19 111 GLN B CA 1
ATOM 1963 C C . GLN B 1 111 ? 1.959 -31.578 -6.387 1 96.19 111 GLN B C 1
ATOM 1965 O O . GLN B 1 111 ? 2.734 -32.406 -6.879 1 96.19 111 GLN B O 1
ATOM 1970 N N . HIS B 1 112 ? 0.97 -32.031 -5.621 1 96.25 112 HIS B N 1
ATOM 1971 C CA . HIS B 1 112 ? 0.72 -33.438 -5.32 1 96.25 112 HIS B CA 1
ATOM 1972 C C . HIS B 1 112 ? 0.302 -34.188 -6.574 1 96.25 112 HIS B C 1
ATOM 1974 O O . HIS B 1 112 ? 0.806 -35.281 -6.836 1 96.25 112 HIS B O 1
ATOM 1980 N N . LEU B 1 113 ? -0.607 -33.656 -7.285 1 96.5 113 LEU B N 1
ATOM 1981 C CA . LEU B 1 113 ? -1.058 -34.25 -8.531 1 96.5 113 LEU B CA 1
ATOM 1982 C C . LEU B 1 113 ? 0.106 -34.438 -9.5 1 96.5 113 LEU B C 1
ATOM 1984 O O . LEU B 1 113 ? 0.274 -35.531 -10.078 1 96.5 113 LEU B O 1
ATOM 1988 N N . LEU B 1 114 ? 0.952 -33.375 -9.719 1 96.19 114 LEU B N 1
ATOM 1989 C CA . LEU B 1 114 ? 2.094 -33.438 -10.625 1 96.19 114 LEU B CA 1
ATOM 1990 C C . LEU B 1 114 ? 3.076 -34.531 -10.1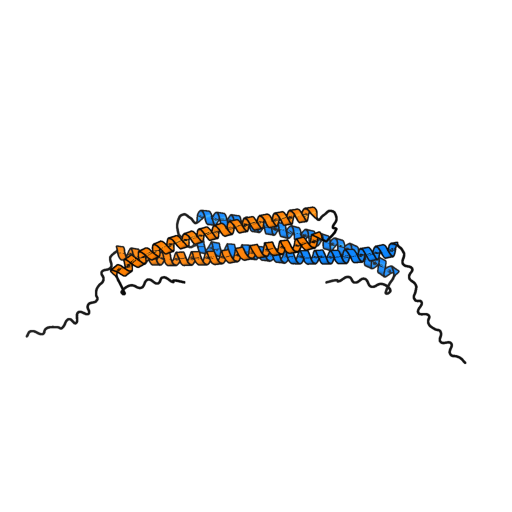72 1 96.19 114 LEU B C 1
ATOM 1992 O O . LEU B 1 114 ? 3.65 -35.219 -11 1 96.19 114 LEU B O 1
ATOM 1996 N N . GLY B 1 115 ? 3.256 -34.719 -8.969 1 95.25 115 GLY B N 1
ATOM 1997 C CA . GLY B 1 115 ? 4.117 -35.75 -8.445 1 95.25 115 GLY B CA 1
ATOM 1998 C C . GLY B 1 115 ? 3.639 -37.156 -8.789 1 95.25 115 GLY B C 1
ATOM 1999 O O . GLY B 1 115 ? 4.43 -38 -9.211 1 95.25 115 GLY B O 1
ATOM 2000 N N . ASP B 1 116 ? 2.41 -37.406 -8.641 1 96.69 116 ASP B N 1
ATOM 2001 C CA . ASP B 1 116 ? 1.837 -38.719 -8.969 1 96.69 116 ASP B CA 1
ATOM 2002 C C . ASP B 1 116 ? 1.973 -39 -10.461 1 96.69 116 ASP B C 1
ATOM 2004 O O . ASP B 1 116 ? 2.33 -40.125 -10.852 1 96.69 116 ASP B O 1
ATOM 2008 N N . LEU B 1 117 ? 1.659 -38.031 -11.242 1 96.19 117 LEU B N 1
ATOM 2009 C CA . LEU B 1 117 ? 1.75 -38.188 -12.688 1 96.19 117 LEU B CA 1
ATOM 2010 C C . LEU B 1 117 ? 3.189 -38.469 -13.117 1 96.19 117 LEU B C 1
ATOM 2012 O O . LEU B 1 117 ? 3.443 -39.312 -13.969 1 96.19 117 LEU B O 1
ATOM 2016 N N . LYS B 1 118 ? 4.078 -37.719 -12.617 1 94.25 118 LYS B N 1
ATOM 2017 C CA . LYS B 1 118 ? 5.488 -37.938 -12.922 1 94.25 118 LYS B CA 1
ATOM 2018 C C . LYS B 1 118 ? 5.898 -39.375 -12.602 1 94.25 118 LYS B C 1
ATOM 2020 O O . LYS B 1 118 ? 6.555 -40.031 -13.414 1 94.25 118 LYS B O 1
ATOM 2025 N N . VAL B 1 119 ? 5.547 -40 -11.461 1 94.25 119 VAL B N 1
ATOM 2026 C CA . VAL B 1 119 ? 5.91 -41.344 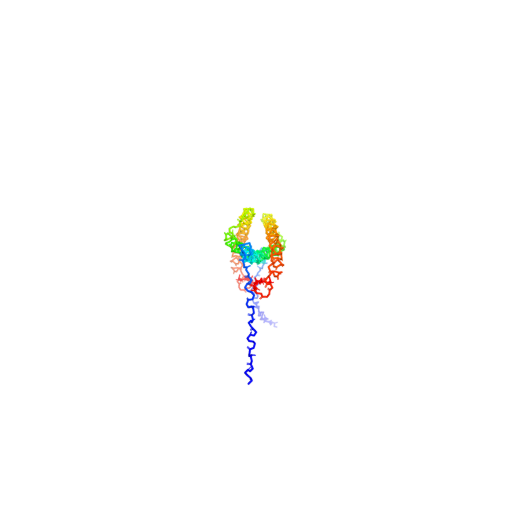-11.039 1 94.25 119 VAL B CA 1
ATOM 2027 C C . VAL B 1 119 ? 5.363 -42.344 -12.039 1 94.25 119 VAL B C 1
ATOM 2029 O O . VAL B 1 119 ? 6.074 -43.281 -12.461 1 94.25 119 VAL B O 1
ATOM 2032 N N . GLN B 1 120 ? 4.105 -42.25 -12.539 1 95.38 120 GLN B N 1
ATOM 2033 C CA . GLN B 1 120 ? 3.469 -43.188 -13.469 1 95.38 120 GLN B CA 1
ATOM 2034 C C . GLN B 1 120 ? 4.121 -43.094 -14.852 1 95.38 120 GLN B C 1
ATOM 2036 O O . GLN B 1 120 ? 4.422 -44.125 -15.453 1 95.38 120 GLN B O 1
ATOM 2041 N N . LEU B 1 121 ? 4.414 -41.906 -15.234 1 94.25 121 LEU B N 1
ATOM 2042 C CA . LEU B 1 121 ? 4.934 -41.719 -16.594 1 94.25 121 LEU B CA 1
ATOM 2043 C C . LEU B 1 121 ? 6.395 -42.156 -16.672 1 94.25 121 LEU B C 1
ATOM 2045 O O . LEU B 1 121 ? 6.801 -42.812 -17.625 1 94.25 121 LEU B O 1
ATOM 2049 N N . TYR B 1 122 ? 7.055 -41.906 -15.766 1 93 122 TYR B N 1
ATOM 2050 C CA . TYR B 1 122 ? 8.453 -42.281 -15.805 1 93 122 TYR B CA 1
ATOM 2051 C C . TYR B 1 122 ? 8.594 -43.781 -15.562 1 93 122 TYR B C 1
ATOM 2053 O O . TYR B 1 122 ? 9.57 -44.406 -16 1 93 122 TYR B O 1
ATOM 2061 N N . ALA B 1 123 ? 7.801 -44.438 -14.859 1 92.94 123 ALA B N 1
ATOM 2062 C CA . ALA B 1 123 ? 7.824 -45.906 -14.711 1 92.94 123 ALA B CA 1
ATOM 2063 C C . ALA B 1 123 ? 7.617 -46.594 -16.047 1 92.94 123 ALA B C 1
ATOM 2065 O O . ALA B 1 123 ? 8.18 -47.656 -16.297 1 92.94 123 ALA B O 1
ATOM 2066 N N . LYS B 1 124 ? 6.805 -46 -17.031 1 90.69 124 LYS B N 1
ATOM 2067 C CA . LYS B 1 124 ? 6.473 -46.625 -18.328 1 90.69 124 LYS B CA 1
ATOM 2068 C C . LYS B 1 124 ? 7.457 -46.188 -19.406 1 90.69 124 LYS B C 1
ATOM 2070 O O . LYS B 1 124 ? 7.906 -47 -20.203 1 90.69 124 LYS B O 1
ATOM 2075 N N . PHE B 1 125 ? 7.871 -45 -19.359 1 90.69 125 PHE B N 1
ATOM 2076 C CA . PHE B 1 125 ? 8.578 -44.469 -20.516 1 90.69 125 PHE B CA 1
ATOM 2077 C C . PHE B 1 125 ? 10.047 -44.219 -20.188 1 90.69 125 PHE B C 1
ATOM 2079 O O . PHE B 1 125 ? 10.867 -44.031 -21.094 1 90.69 125 PHE B O 1
ATOM 2086 N N . GLY B 1 126 ? 10.273 -44.219 -19.172 1 85.44 126 GLY B N 1
ATOM 2087 C CA . GLY B 1 126 ? 11.656 -43.938 -18.812 1 85.44 126 GLY B CA 1
ATOM 2088 C C . GLY B 1 126 ? 12.156 -42.625 -19.438 1 85.44 126 GLY B C 1
ATOM 2089 O O . GLY B 1 126 ? 11.484 -41.594 -19.359 1 85.44 126 GLY B O 1
ATOM 2090 N N . ASN B 1 127 ? 13.344 -42.844 -20.078 1 84.12 127 ASN B N 1
ATOM 2091 C CA . ASN B 1 127 ? 13.992 -41.656 -20.609 1 84.12 127 ASN B CA 1
ATOM 2092 C C . ASN B 1 127 ? 13.406 -41.281 -21.969 1 84.12 127 ASN B C 1
ATOM 2094 O O . ASN B 1 127 ? 13.836 -40.281 -22.562 1 84.12 127 ASN B O 1
ATOM 2098 N N . ASN B 1 128 ? 12.445 -41.906 -22.25 1 81.62 128 ASN B N 1
ATOM 2099 C CA . ASN B 1 128 ? 11.844 -41.594 -23.547 1 81.62 128 ASN B CA 1
ATOM 2100 C C . ASN B 1 128 ? 10.867 -40.438 -23.438 1 81.62 128 ASN B C 1
ATOM 2102 O O . ASN B 1 128 ? 10.297 -40 -24.438 1 81.62 128 ASN B O 1
ATOM 2106 N N . ILE B 1 129 ? 10.57 -39.906 -22.141 1 85.06 129 ILE B N 1
ATOM 2107 C C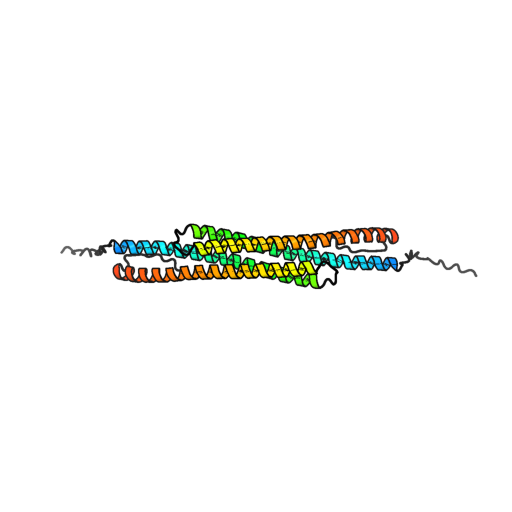A . ILE B 1 129 ? 9.703 -38.75 -21.984 1 85.06 129 ILE B CA 1
ATOM 2108 C C . ILE B 1 129 ? 10.406 -37.688 -21.156 1 85.06 129 ILE B C 1
ATOM 2110 O O . ILE B 1 129 ? 11.344 -37.969 -20.422 1 85.06 129 ILE B O 1
ATOM 2114 N N . ASN B 1 130 ? 10.102 -36.375 -21.562 1 83 130 ASN B N 1
ATOM 2115 C CA . ASN B 1 130 ? 10.602 -35.219 -20.812 1 83 130 ASN B CA 1
ATOM 2116 C C . ASN B 1 130 ? 9.461 -34.344 -20.344 1 83 130 ASN B C 1
ATOM 2118 O O . ASN B 1 130 ? 8.898 -33.562 -21.109 1 83 130 ASN B O 1
ATOM 2122 N N . LEU B 1 131 ? 9.25 -34.531 -19.047 1 83.62 131 LEU B N 1
ATOM 2123 C CA . LEU B 1 131 ? 8.195 -33.719 -18.438 1 83.62 131 LEU B CA 1
ATOM 2124 C C . LEU B 1 131 ? 8.773 -32.5 -17.734 1 83.62 131 LEU B C 1
ATOM 2126 O O . LEU B 1 131 ? 9.773 -32.594 -17.031 1 83.62 131 LEU B O 1
ATOM 2130 N N . GLU B 1 132 ? 8.773 -31.328 -18.531 1 70.06 132 GLU B N 1
ATOM 2131 C CA . GLU B 1 132 ? 9.297 -30.062 -18 1 70.06 132 GLU B CA 1
ATOM 2132 C C . GLU B 1 132 ? 8.484 -29.594 -16.797 1 70.06 132 GLU B C 1
ATOM 2134 O O . GLU B 1 132 ? 7.25 -29.609 -16.828 1 70.06 132 GLU B O 1
ATOM 2139 N N . ALA B 1 133 ? 8.844 -30.109 -15.766 1 58.88 133 ALA B N 1
ATOM 2140 C CA . ALA B 1 133 ? 8.289 -29.344 -14.656 1 58.88 133 ALA B CA 1
ATOM 2141 C C . ALA B 1 133 ? 9.195 -28.188 -14.289 1 58.88 133 ALA B C 1
ATOM 2143 O O . ALA B 1 133 ? 10.414 -28.328 -14.219 1 58.88 133 ALA B O 1
ATOM 2144 N N . ASP B 1 134 ? 8.875 -27 -14.727 1 49.94 134 ASP B N 1
ATOM 2145 C CA . ASP B 1 134 ? 9.641 -25.844 -14.25 1 49.94 134 ASP B CA 1
ATOM 2146 C C . ASP B 1 134 ? 9.727 -25.828 -12.727 1 49.94 134 ASP B C 1
ATOM 2148 O O . ASP B 1 134 ? 8.695 -25.812 -12.039 1 49.94 134 ASP B O 1
ATOM 2152 N N . GLU B 1 135 ? 10.5 -26.688 -12.25 1 50.16 135 GLU B N 1
ATOM 2153 C CA . GLU B 1 135 ? 10.773 -26.625 -10.82 1 50.16 135 GLU B CA 1
ATOM 2154 C C . GLU B 1 135 ? 11.125 -25.203 -10.383 1 50.16 135 GLU B C 1
ATOM 2156 O O . GLU B 1 135 ? 11.539 -24.969 -9.25 1 50.16 135 GLU B O 1
ATOM 2161 N N . SER B 1 136 ? 10.711 -24.109 -10.938 1 39.69 136 SER B N 1
ATOM 2162 C CA . SER B 1 136 ? 11.172 -22.906 -10.227 1 39.69 136 SER B CA 1
ATOM 2163 C C . SER B 1 136 ? 10.422 -22.734 -8.914 1 39.69 136 SER B C 1
ATOM 2165 O O . SER B 1 136 ? 9.258 -23.125 -8.797 1 39.69 136 SER B O 1
#

Secondary structure (DSSP, 8-state):
------------------HHHHHHHHHHHHHHHHHHHHHHHHHHHHHHHHHHHHHHHHHHHHHHHHHT----TTHHHHHHHHHHHHHHHHHHHHHHHHHHHHHHHHHHHHHHHHHHHHHHHHHHHGGG--------/------------------HHHHHHHHHHHHHHHHHHHHHHHHHHHHHHHHHHHHHHHHHHHHHHHHTTS---TTHHHHHHHHHHHHHHHHHHHHHHHHHHHHHHHHHHHHHHHHHHHHHHHHHHHGGG--------